Protein 8YL3 (pdb70)

Sequence (164 aa):
SEVAIKMVVVGNGAVGKSSMIQRYCKGIFTKDYKKTTIGVDFLERQIQVNDEDVRLMMLLWDTAGEFDAITKKAYYRGAQACVLLVFSTTDRESFEAVSSWREKVVAEVGDIPTVVLVQNKIDLLDDSCCIIKNEEEAEALAKRLKLRFYRTTSVKEDLNVNEVFKKYLAEKYLQ

Foldseek 3Di:
DAAEAEEEEDFAPQLQLLLLQCCQQPVDHDPDSDHDDPDQWGWDWDAAPNGTYIYTYGYDPHDDPVSLLVNLPRHAEYEQEAEQQDVVRVVCRVVVCVSSCVNHRDHHYAYEHEPCVVVVNGPDDPVNQVVVCVVVVHHYYYYYSPVGGCSNVRVNVSVNVSVD

Structure (mmCIF, N/CA/C/O backbone):
data_8YL3
#
_entry.id   8YL3
#
_cell.length_a   42.911
_cell.length_b   57.154
_cell.length_c   63.007
_cell.angle_alpha   90.00
_cell.angle_beta   90.00
_cell.angle_gamma   90.00
#
_symmetry.space_group_name_H-M   'P 21 21 21'
#
loop_
_entity.id
_entity.type
_entity.pdbx_description
1 polymer 'Ras-related protein Rab-23'
2 non-polymer "GUANOSINE-5'-DIPHOSPHATE"
3 non-polymer 'MAGNESIUM ION'
4 water water
#
loop_
_atom_site.group_PDB
_atom_site.id
_atom_site.type_symbol
_atom_site.label_atom_id
_atom_site.label_alt_id
_atom_site.label_comp_id
_atom_site.label_asym_id
_atom_site.label_entity_id
_atom_site.label_seq_id
_atom_site.pdbx_PDB_ins_code
_atom_site.Cartn_x
_atom_site.Cartn_y
_atom_site.Cartn_z
_atom_site.occupancy
_atom_site.B_iso_or_equiv
_atom_site.auth_seq_id
_atom_site.auth_comp_id
_atom_site.auth_asym_id
_atom_site.auth_atom_id
_atom_site.pdbx_PDB_model_num
ATOM 1 N N . SER A 1 1 ? 11.957 -9.742 -43.826 1.00 19.11 6 SER A N 1
ATOM 2 C CA . SER A 1 1 ? 12.164 -8.765 -42.762 1.00 15.34 6 SER A CA 1
ATOM 3 C C . SER A 1 1 ? 11.580 -9.295 -41.474 1.00 14.06 6 SER A C 1
ATOM 4 O O . SER A 1 1 ? 10.894 -10.321 -41.476 1.00 15.85 6 SER A O 1
ATOM 7 N N . GLU A 1 2 ? 11.832 -8.599 -40.371 1.00 12.28 7 GLU A N 1
ATOM 8 C CA . GLU A 1 2 ? 11.320 -9.038 -39.083 1.00 11.46 7 GLU A CA 1
ATOM 9 C C . GLU A 1 2 ? 10.737 -7.859 -38.320 1.00 12.12 7 GLU A C 1
ATOM 10 O O . GLU A 1 2 ? 11.064 -6.697 -38.581 1.00 15.15 7 GLU A O 1
ATOM 16 N N . VAL A 1 3 ? 9.851 -8.180 -37.387 1.00 10.22 8 VAL A N 1
ATOM 17 C CA . VAL A 1 3 ? 9.243 -7.206 -36.488 1.00 10.91 8 VAL A CA 1
ATOM 18 C C . VAL A 1 3 ? 9.927 -7.335 -35.139 1.00 11.34 8 VAL A C 1
ATOM 19 O O . VAL A 1 3 ? 9.912 -8.410 -34.533 1.00 12.39 8 VAL A O 1
ATOM 23 N N . ALA A 1 4 ? 10.501 -6.242 -34.648 1.00 11.39 9 ALA A N 1
ATOM 24 C CA . ALA A 1 4 ? 11.123 -6.235 -33.333 1.00 9.91 9 ALA A CA 1
ATOM 25 C C . ALA A 1 4 ? 10.122 -5.760 -32.289 1.00 12.01 9 ALA A C 1
ATOM 26 O O . ALA A 1 4 ? 9.388 -4.792 -32.509 1.00 13.87 9 ALA A O 1
ATOM 28 N N . ILE A 1 5 ? 10.083 -6.449 -31.156 1.00 8.82 10 ILE A N 1
ATOM 29 C CA . ILE A 1 5 ? 9.187 -6.075 -30.068 1.00 7.51 10 ILE A CA 1
ATOM 30 C C . ILE A 1 5 ? 10.000 -5.997 -28.785 1.00 7.90 10 ILE A C 1
ATOM 31 O O . ILE A 1 5 ? 10.574 -7.002 -28.350 1.00 8.25 10 ILE A O 1
ATOM 36 N N . LYS A 1 6 ? 10.020 -4.823 -28.163 1.00 7.63 11 LYS A N 1
ATOM 37 C CA . LYS A 1 6 ? 10.635 -4.641 -26.856 1.00 7.10 11 LYS A CA 1
ATOM 38 C C . LYS A 1 6 ? 9.616 -4.972 -25.777 1.00 6.79 11 LYS A C 1
ATOM 39 O O . LYS A 1 6 ? 8.524 -4.388 -25.739 1.00 8.24 11 LYS A O 1
ATOM 45 N N . MET A 1 7 ? 9.963 -5.902 -24.901 1.00 6.59 12 MET A N 1
ATOM 46 C CA . MET A 1 7 ? 9.103 -6.266 -23.785 1.00 6.60 12 MET A CA 1
ATOM 47 C C . MET A 1 7 ? 9.830 -6.038 -22.472 1.00 7.01 12 MET A C 1
ATOM 48 O O . MET A 1 7 ? 11.026 -6.332 -22.348 1.00 9.27 12 MET A O 1
ATOM 53 N N . VAL A 1 8 ? 9.110 -5.489 -21.507 1.00 6.60 13 VAL A N 1
ATOM 54 C CA . VAL A 1 8 ? 9.631 -5.315 -20.158 1.00 6.81 13 VAL A CA 1
ATOM 55 C C . VAL A 1 8 ? 9.007 -6.358 -19.249 1.00 7.56 13 VAL A C 1
ATOM 56 O O . VAL A 1 8 ? 7.869 -6.793 -19.443 1.00 8.90 13 VAL A O 1
ATOM 60 N N . VAL A 1 9 ? 9.778 -6.781 -18.256 1.00 7.97 14 VAL A N 1
ATOM 61 C CA . VAL A 1 9 ? 9.363 -7.791 -17.292 1.00 7.42 14 VAL A CA 1
ATOM 62 C C . VAL A 1 9 ? 9.583 -7.150 -15.929 1.00 7.62 14 VAL A C 1
ATOM 63 O O . VAL A 1 9 ? 10.722 -6.850 -15.563 1.00 8.96 14 VAL A O 1
ATOM 67 N N . VAL A 1 10 ? 8.500 -6.902 -15.197 1.00 7.89 15 VAL A N 1
ATOM 68 C CA . VAL A 1 10 ? 8.567 -6.067 -14.007 1.00 8.81 15 VAL A CA 1
ATOM 69 C C . VAL A 1 10 ? 7.915 -6.774 -12.829 1.00 9.95 15 VAL A C 1
ATOM 70 O O . VAL A 1 10 ? 7.100 -7.684 -12.994 1.00 10.61 15 VAL A O 1
ATOM 74 N N . GLY A 1 11 ? 8.277 -6.334 -11.636 1.00 9.11 16 GLY A N 1
ATOM 75 C CA . GLY A 1 11 ? 7.789 -6.929 -10.406 1.00 10.25 16 GLY A CA 1
ATOM 76 C C . GLY A 1 11 ? 8.839 -6.828 -9.322 1.00 9.99 16 GLY A C 1
ATOM 77 O O . GLY A 1 11 ? 9.981 -6.449 -9.558 1.00 10.45 16 GLY A O 1
ATOM 78 N N . ASN A 1 12 ? 8.434 -7.200 -8.109 1.00 10.75 17 ASN A N 1
ATOM 79 C CA . ASN A 1 12 ? 9.300 -7.074 -6.943 1.00 10.89 17 ASN A CA 1
ATOM 80 C C . ASN A 1 12 ? 10.546 -7.956 -7.071 1.00 10.26 17 ASN A C 1
ATOM 81 O O . ASN A 1 12 ? 10.630 -8.873 -7.890 1.00 10.73 17 ASN A O 1
ATOM 86 N N . GLY A 1 13 ? 11.517 -7.673 -6.207 1.00 12.75 18 GLY A N 1
ATOM 87 C CA . GLY A 1 13 ? 12.756 -8.429 -6.233 1.00 13.46 18 GLY A CA 1
ATOM 88 C C . GLY A 1 13 ? 12.517 -9.903 -5.958 1.00 11.41 18 GLY A C 1
ATOM 89 O O . GLY A 1 13 ? 11.667 -10.275 -5.144 1.00 11.71 18 GLY A O 1
ATOM 90 N N . ALA A 1 14 ? 13.280 -10.743 -6.652 1.00 11.15 19 ALA A N 1
ATOM 91 C CA . ALA A 1 14 ? 13.364 -12.184 -6.425 1.00 11.53 19 ALA A CA 1
ATOM 92 C C . ALA A 1 14 ? 12.130 -12.951 -6.874 1.00 10.71 19 ALA A C 1
ATOM 93 O O . ALA A 1 14 ? 12.019 -14.148 -6.573 1.00 10.98 19 ALA A O 1
ATOM 95 N N . VAL A 1 15 ? 11.207 -12.316 -7.601 1.00 9.97 20 VAL A N 1
ATOM 96 C CA . VAL A 1 15 ? 10.049 -13.054 -8.100 1.00 10.04 20 VAL A CA 1
ATOM 97 C C . VAL A 1 15 ? 10.408 -13.987 -9.248 1.00 10.99 20 VAL A C 1
ATOM 98 O O . VAL A 1 15 ? 9.616 -14.876 -9.581 1.00 10.43 20 VAL A O 1
ATOM 102 N N . GLY A 1 16 ? 11.568 -13.804 -9.865 1.00 9.33 21 GLY A N 1
ATOM 103 C CA . GLY A 1 16 ? 12.027 -14.643 -10.948 1.00 9.80 21 GLY A CA 1
ATOM 104 C C . GLY A 1 16 ? 12.114 -13.986 -12.320 1.00 8.88 21 GLY A C 1
ATOM 105 O O . GLY A 1 16 ? 12.098 -14.707 -13.325 1.00 8.56 21 GLY A O 1
ATOM 106 N N . LYS A 1 17 ? 12.225 -12.653 -12.387 1.00 8.65 22 LYS A N 1
ATOM 107 C CA . LYS A 1 17 ? 12.219 -11.946 -13.668 1.00 8.03 22 LYS A CA 1
ATOM 108 C C . LYS A 1 17 ? 13.433 -12.312 -14.513 1.00 8.55 22 LYS A C 1
ATOM 109 O O . LYS A 1 17 ? 13.299 -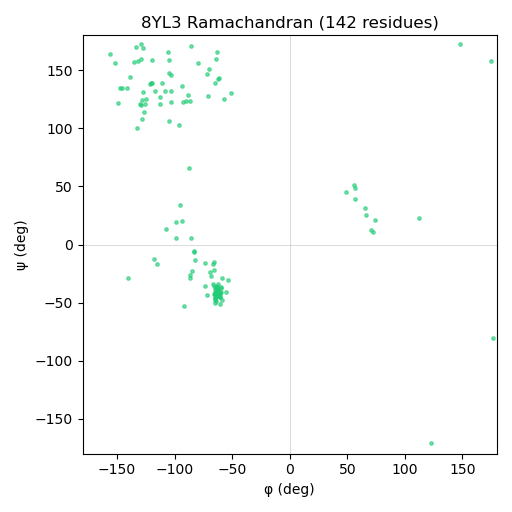12.675 -15.688 1.00 8.25 22 LYS A O 1
ATOM 115 N N . SER A 1 18 ? 14.631 -12.234 -13.926 1.00 8.32 23 SER A N 1
ATOM 116 C CA . SER A 1 18 ? 15.841 -12.567 -14.676 1.00 9.88 23 SER A CA 1
ATOM 117 C C . SER A 1 18 ? 15.819 -14.024 -15.106 1.00 8.85 23 SER A C 1
ATOM 118 O O . SER A 1 18 ? 16.150 -14.354 -16.254 1.00 9.29 23 SER A O 1
ATOM 121 N N . SER A 1 19 ? 15.389 -14.906 -14.201 1.00 9.22 24 SER A N 1
ATOM 122 C CA . SER A 1 19 ? 15.287 -16.322 -14.527 1.00 8.78 24 SER A CA 1
ATOM 123 C C . SER A 1 19 ? 14.314 -16.539 -15.672 1.00 7.87 24 SER A C 1
ATOM 124 O O . SER A 1 19 ? 14.572 -17.348 -16.570 1.00 8.51 24 SER A O 1
ATOM 127 N N . MET A 1 20 ? 13.182 -15.834 -15.647 1.00 7.60 25 MET A N 1
ATOM 128 C CA . MET A 1 20 ? 12.188 -16.011 -16.698 1.00 8.68 25 MET A CA 1
ATOM 129 C C . MET A 1 20 ? 12.759 -15.645 -18.061 1.00 8.09 25 MET A C 1
ATOM 130 O O . MET A 1 20 ? 12.534 -16.354 -19.051 1.00 8.11 25 MET A O 1
ATOM 135 N N . ILE A 1 21 ? 13.496 -14.536 -18.126 1.00 7.08 26 ILE A N 1
ATOM 136 C CA . ILE A 1 21 ? 14.104 -14.097 -19.380 1.00 8.02 26 ILE A CA 1
ATOM 137 C C . ILE A 1 21 ? 15.158 -15.097 -19.850 1.00 7.85 26 ILE A C 1
ATOM 138 O O . ILE A 1 21 ? 15.220 -15.440 -21.039 1.00 9.11 26 ILE A O 1
ATOM 143 N N . GLN A 1 22 ? 15.987 -15.597 -18.925 1.00 8.21 27 GLN A N 1
ATOM 144 C CA . GLN A 1 22 ? 16.993 -16.599 -19.281 1.00 8.63 27 GLN A CA 1
ATOM 145 C C . GLN A 1 22 ? 16.347 -17.888 -19.767 1.00 10.35 27 GLN A C 1
ATOM 146 O O . GLN A 1 22 ? 16.832 -18.521 -20.717 1.00 10.05 27 GLN A O 1
ATOM 152 N N . ARG A 1 23 ? 15.260 -18.304 -19.120 1.00 9.31 28 ARG A N 1
ATOM 153 C CA . ARG A 1 23 ? 14.581 -19.523 -19.538 1.00 8.74 28 ARG A CA 1
ATOM 154 C C . ARG A 1 23 ? 14.024 -19.368 -20.941 1.00 8.41 28 ARG A C 1
ATOM 155 O O . ARG A 1 23 ? 14.236 -20.222 -21.807 1.00 10.00 28 ARG A O 1
ATOM 163 N N . TYR A 1 24 ? 13.316 -18.270 -21.190 1.00 8.93 29 TYR A N 1
ATOM 164 C CA . TYR A 1 24 ? 12.679 -18.120 -22.492 1.00 8.83 29 TYR A CA 1
ATOM 165 C C . TYR A 1 24 ? 13.708 -18.006 -23.609 1.00 9.77 29 TYR A C 1
ATOM 166 O O . TYR A 1 24 ? 13.551 -18.618 -24.671 1.00 10.80 29 TYR A O 1
ATOM 175 N N . CYS A 1 25 ? 14.772 -17.237 -23.387 1.00 9.64 30 CYS A N 1
ATOM 176 C CA . CYS A 1 25 ? 15.713 -16.941 -24.458 1.00 10.92 30 CYS A CA 1
ATOM 177 C C . CYS A 1 25 ? 16.812 -17.984 -24.612 1.00 14.19 30 CYS A C 1
ATOM 178 O O . CYS A 1 25 ? 17.313 -18.175 -25.729 1.00 14.42 30 CYS A O 1
ATOM 181 N N . LYS A 1 26 ? 17.192 -18.678 -23.534 1.00 12.12 31 LYS A N 1
ATOM 182 C CA . LYS A 1 26 ? 18.269 -19.657 -23.590 1.00 13.94 31 LYS A CA 1
ATOM 183 C C . LYS A 1 26 ? 17.846 -21.073 -23.261 1.00 15.57 31 LYS A C 1
ATOM 184 O O . LYS A 1 26 ? 18.638 -21.999 -23.478 1.00 19.63 31 LYS A O 1
ATOM 190 N N . GLY A 1 27 ? 16.651 -21.271 -22.720 1.00 13.02 32 GLY A N 1
ATOM 191 C CA . GLY A 1 27 ? 16.229 -22.608 -22.367 1.00 14.71 32 GLY A CA 1
ATOM 192 C C . GLY A 1 27 ? 16.885 -23.172 -21.132 1.00 15.73 32 GLY A C 1
ATOM 193 O O . GLY A 1 27 ? 16.897 -24.391 -20.957 1.00 20.18 32 GLY A O 1
ATOM 194 N N . ILE A 1 28 ? 17.428 -22.326 -20.259 1.00 12.33 33 ILE A N 1
ATOM 195 C CA . ILE A 1 28 ? 18.160 -22.808 -19.096 1.00 15.66 33 ILE A CA 1
ATOM 196 C C . ILE A 1 28 ? 17.495 -22.321 -17.816 1.00 11.92 33 ILE A C 1
ATOM 197 O O . ILE A 1 28 ? 16.744 -21.341 -17.800 1.00 11.67 33 ILE A O 1
ATOM 202 N N . PHE A 1 29 ? 17.785 -23.037 -16.735 1.00 12.16 34 PHE A N 1
ATOM 203 C CA . PHE A 1 29 ? 17.454 -22.595 -15.386 1.00 12.56 34 PHE A CA 1
ATOM 204 C C . PHE A 1 29 ? 18.509 -23.154 -14.450 1.00 14.04 34 PHE A C 1
ATOM 205 O O . PHE A 1 29 ? 18.683 -24.374 -14.372 1.00 13.97 34 PHE A O 1
ATOM 213 N N . THR A 1 30 ? 19.200 -22.275 -13.738 1.00 12.99 35 THR A N 1
ATOM 214 C CA . THR A 1 30 ? 20.168 -22.691 -12.734 1.00 14.91 35 THR A CA 1
ATOM 215 C C . THR A 1 30 ? 19.603 -22.462 -11.336 1.00 16.30 35 THR A C 1
ATOM 216 O O . THR A 1 30 ? 18.613 -21.756 -11.150 1.00 16.18 35 THR A O 1
ATOM 220 N N . LYS A 1 31 ? 20.246 -23.070 -10.341 1.00 16.81 36 LYS A N 1
ATOM 221 C CA . LYS A 1 31 ? 19.753 -23.027 -8.968 1.00 17.28 36 LYS A CA 1
ATOM 222 C C . LYS A 1 31 ? 20.354 -21.892 -8.132 1.00 27.17 36 LYS A C 1
ATOM 223 O O . LYS A 1 31 ? 20.306 -21.955 -6.899 1.00 36.54 36 LYS A O 1
ATOM 229 N N . ASP A 1 32 ? 20.891 -20.855 -8.768 1.00 20.36 37 ASP A N 1
ATOM 230 C CA . ASP A 1 32 ? 21.485 -19.734 -8.046 1.00 18.56 37 ASP A CA 1
ATOM 231 C C . ASP A 1 32 ? 20.407 -18.907 -7.343 1.00 18.64 37 ASP A C 1
ATOM 232 O O . ASP A 1 32 ? 19.267 -18.826 -7.800 1.00 16.02 37 ASP A O 1
ATOM 237 N N . TYR A 1 33 ? 20.781 -18.272 -6.225 1.00 18.04 38 TYR A N 1
ATOM 238 C CA . TYR A 1 33 ? 19.813 -17.474 -5.469 1.00 19.93 38 TYR A CA 1
ATOM 239 C C . TYR A 1 33 ? 19.383 -16.213 -6.210 1.00 19.60 38 TYR A C 1
ATOM 240 O O . TYR A 1 33 ? 18.308 -15.674 -5.924 1.00 18.41 38 TYR A O 1
ATOM 249 N N . LYS A 1 34 ? 20.198 -15.723 -7.137 1.00 16.12 39 LYS A N 1
ATOM 250 C CA . LYS A 1 34 ? 19.879 -14.523 -7.892 1.00 16.75 39 LYS A CA 1
ATOM 251 C C . LYS A 1 34 ? 20.478 -14.678 -9.279 1.00 17.06 39 LYS A C 1
ATOM 252 O O . LYS A 1 34 ? 21.626 -15.105 -9.426 1.00 19.05 39 LYS A O 1
ATOM 258 N N . LYS A 1 35 ? 19.696 -14.344 -10.290 1.00 15.19 40 LYS A N 1
ATOM 259 C CA . LYS A 1 35 ? 20.152 -14.432 -11.666 1.00 12.53 40 LYS A CA 1
ATOM 260 C C . LYS A 1 35 ? 20.487 -13.035 -12.168 1.00 16.26 40 LYS A C 1
ATOM 261 O O . LYS A 1 35 ? 19.854 -12.050 -11.782 1.00 21.72 40 LYS A O 1
ATOM 267 N N . THR A 1 36 ? 21.503 -12.947 -13.020 1.00 16.61 41 THR A N 1
ATOM 268 C CA A THR A 1 36 ? 21.929 -11.666 -13.560 0.70 19.07 41 THR A CA 1
ATOM 269 C CA B THR A 1 36 ? 21.953 -11.672 -13.555 0.30 15.86 41 THR A CA 1
ATOM 270 C C . THR A 1 36 ? 22.060 -11.754 -15.070 1.00 16.53 41 THR A C 1
ATOM 271 O O . THR A 1 36 ? 22.413 -12.797 -15.629 1.00 18.50 41 THR A O 1
ATOM 278 N N . ILE A 1 37 ? 21.751 -10.639 -15.721 1.00 14.32 42 ILE A N 1
ATOM 279 C CA . ILE A 1 37 ? 21.936 -10.459 -17.150 1.00 14.14 42 ILE A CA 1
ATOM 280 C C . ILE A 1 37 ? 22.769 -9.193 -17.312 1.00 15.68 42 ILE A C 1
ATOM 281 O O . ILE A 1 37 ? 22.377 -8.123 -16.829 1.00 18.61 42 ILE A O 1
ATOM 286 N N . GLY A 1 38 ? 23.933 -9.320 -17.944 1.00 14.95 43 GLY A N 1
ATOM 287 C CA . GLY A 1 38 ? 24.911 -8.255 -18.030 1.00 16.68 43 GLY A CA 1
ATOM 288 C C . GLY A 1 38 ? 24.715 -7.285 -19.172 1.00 15.47 43 GLY A C 1
ATOM 289 O O . GLY A 1 38 ? 25.562 -6.412 -19.394 1.00 17.44 43 GLY A O 1
ATOM 290 N N . VAL A 1 39 ? 23.625 -7.421 -19.913 1.00 12.82 44 VAL A N 1
ATOM 291 C CA . VAL A 1 39 ? 23.266 -6.533 -21.008 1.00 12.04 44 VAL A CA 1
ATOM 292 C C . VAL A 1 39 ? 21.823 -6.098 -20.774 1.00 13.44 44 VAL A C 1
ATOM 293 O O . VAL A 1 39 ? 21.139 -6.610 -19.890 1.00 14.01 44 VAL A O 1
ATOM 297 N N . ASP A 1 40 ? 21.354 -5.149 -21.588 1.00 11.76 45 ASP A N 1
ATOM 298 C CA . ASP A 1 40 ? 20.022 -4.584 -21.371 1.00 11.12 45 ASP A CA 1
ATOM 299 C C . ASP A 1 40 ? 18.916 -5.608 -21.599 1.00 11.41 45 ASP A C 1
ATOM 300 O O . ASP A 1 40 ? 17.881 -5.558 -20.929 1.00 11.52 45 ASP A O 1
ATOM 305 N N . PHE A 1 41 ? 19.093 -6.513 -22.560 1.00 9.26 46 PHE A N 1
ATOM 306 C CA . PHE A 1 41 ? 18.039 -7.458 -22.893 1.00 8.02 46 PHE A CA 1
ATOM 307 C C . PHE A 1 41 ? 18.652 -8.737 -23.443 1.00 9.41 46 PHE A C 1
ATOM 308 O O . PHE A 1 41 ? 19.770 -8.739 -23.964 1.00 10.54 46 PHE A O 1
ATOM 316 N N . LEU A 1 42 ? 17.902 -9.828 -23.329 1.00 7.99 47 LEU A N 1
ATOM 317 C CA . LEU A 1 42 ? 18.139 -11.022 -24.127 1.00 7.37 47 LEU A CA 1
ATOM 318 C C . LEU A 1 42 ? 17.078 -11.092 -25.210 1.00 7.33 47 LEU A C 1
ATOM 319 O O . LEU A 1 42 ? 16.009 -10.485 -25.095 1.00 8.42 47 LEU A O 1
ATOM 324 N N . GLU A 1 43 ? 17.369 -11.836 -26.270 1.00 7.74 48 GLU A N 1
ATOM 325 C CA . GLU A 1 43 ? 16.454 -11.865 -27.395 1.00 7.69 48 GLU A CA 1
ATOM 326 C C . GLU A 1 43 ? 16.168 -13.290 -27.841 1.00 8.38 48 GLU A C 1
ATOM 327 O O . GLU A 1 43 ? 16.919 -14.228 -27.563 1.00 9.45 48 GLU A O 1
ATOM 333 N N . ARG A 1 44 ? 15.034 -13.433 -28.521 1.00 8.09 49 ARG A N 1
ATOM 334 C CA . ARG A 1 44 ? 14.676 -14.697 -29.144 1.00 9.60 49 ARG A CA 1
ATOM 335 C C . ARG A 1 44 ? 13.931 -14.417 -30.439 1.00 9.65 49 ARG A C 1
ATOM 336 O O . ARG A 1 44 ? 13.051 -13.554 -30.475 1.00 10.74 49 ARG A O 1
ATOM 344 N N . GLN A 1 45 ? 14.303 -15.135 -31.497 1.00 10.91 50 GLN A N 1
ATOM 345 C CA . GLN A 1 45 ? 13.618 -15.064 -32.781 1.00 13.46 50 GLN A CA 1
ATOM 346 C C . GLN A 1 45 ? 12.506 -16.102 -32.784 1.00 12.81 50 GLN A C 1
ATOM 347 O O . GLN A 1 45 ? 12.766 -17.293 -32.578 1.00 15.77 50 GLN A O 1
ATOM 353 N N . ILE A 1 46 ? 11.273 -15.662 -33.023 1.00 13.16 51 ILE A N 1
ATOM 354 C CA . ILE A 1 46 ? 10.126 -16.554 -33.075 1.00 12.54 51 ILE A CA 1
ATOM 355 C C . ILE A 1 46 ? 9.298 -16.225 -34.309 1.00 12.19 51 ILE A C 1
ATOM 356 O O . ILE A 1 46 ? 9.507 -15.217 -34.984 1.00 13.74 51 ILE A O 1
ATOM 361 N N . GLN A 1 47 ? 8.338 -17.091 -34.590 1.00 13.00 52 GLN A N 1
ATOM 362 C CA . GLN A 1 47 ? 7.387 -16.888 -35.670 1.00 12.61 52 GLN A CA 1
ATOM 363 C C . GLN A 1 47 ? 6.011 -16.680 -35.065 1.00 13.46 52 GLN A C 1
ATOM 364 O O . GLN A 1 47 ? 5.546 -17.509 -34.276 1.00 15.53 52 GLN A O 1
ATOM 370 N N . VAL A 1 48 ? 5.357 -15.589 -35.443 1.00 11.55 53 VAL A N 1
ATOM 371 C CA . VAL A 1 48 ? 4.005 -15.281 -34.995 1.00 11.20 53 VAL A CA 1
ATOM 372 C C . VAL A 1 48 ? 3.175 -14.938 -36.219 1.00 12.18 53 VAL A C 1
ATOM 373 O O . VAL A 1 48 ? 3.496 -13.986 -36.939 1.00 11.80 53 VAL A O 1
ATOM 377 N N . ASN A 1 49 ? 2.101 -15.688 -36.443 1.00 12.72 54 ASN A N 1
ATOM 378 C CA . ASN A 1 49 ? 1.217 -15.438 -37.577 1.00 13.10 54 ASN A CA 1
ATOM 379 C C . ASN A 1 49 ? 2.003 -15.278 -38.875 1.00 11.50 54 ASN A C 1
ATOM 380 O O . ASN A 1 49 ? 1.768 -14.362 -39.663 1.00 12.00 54 ASN A O 1
ATOM 385 N N . ASP A 1 50 ? 2.959 -16.180 -39.086 1.00 11.23 55 ASP A N 1
ATOM 386 C CA . ASP A 1 50 ? 3.740 -16.225 -40.323 1.00 11.73 55 ASP A CA 1
ATOM 387 C C . ASP A 1 50 ? 4.630 -14.993 -40.494 1.00 12.08 55 ASP A C 1
ATOM 388 O O . ASP A 1 50 ? 4.968 -14.623 -41.623 1.00 18.44 55 ASP A O 1
ATOM 393 N N . GLU A 1 51 ? 5.006 -14.344 -39.396 1.00 9.43 56 GLU A N 1
ATOM 394 C CA . GLU A 1 51 ? 5.955 -13.239 -39.403 1.00 8.65 56 GLU A CA 1
ATOM 395 C C . GLU A 1 51 ? 7.155 -13.609 -38.547 1.00 8.16 56 GLU A C 1
ATOM 396 O O . GLU A 1 51 ? 6.999 -14.194 -37.471 1.00 9.32 56 GLU A O 1
ATOM 402 N N . ASP A 1 52 ? 8.353 -13.256 -39.014 1.00 9.05 57 ASP A N 1
ATOM 403 C CA . ASP A 1 52 ? 9.541 -13.322 -38.174 1.00 8.92 57 ASP A CA 1
ATOM 404 C C . ASP A 1 52 ? 9.448 -12.217 -37.138 1.00 8.92 57 ASP A C 1
ATOM 405 O O . ASP A 1 52 ? 9.236 -11.049 -37.486 1.00 10.22 57 ASP A O 1
ATOM 410 N N . VAL A 1 53 ? 9.609 -12.575 -35.868 1.00 8.05 58 VAL A N 1
ATOM 411 C CA . VAL A 1 53 ? 9.526 -11.623 -34.766 1.00 9.01 58 VAL A CA 1
ATOM 412 C C . VAL A 1 53 ? 10.784 -11.756 -33.921 1.00 9.84 58 VAL A C 1
ATOM 413 O O . VAL A 1 53 ? 11.195 -12.872 -33.583 1.00 13.13 58 VAL A O 1
ATOM 417 N N . ARG A 1 54 ? 11.412 -10.627 -33.612 1.00 10.52 59 ARG A N 1
ATOM 418 C CA . ARG A 1 54 ? 12.567 -10.582 -32.719 1.00 11.20 59 ARG A CA 1
ATOM 419 C C . ARG A 1 54 ? 12.071 -10.012 -31.397 1.00 8.68 59 ARG A C 1
ATOM 420 O O . ARG A 1 54 ? 11.791 -8.810 -31.309 1.00 10.40 59 ARG A O 1
ATOM 428 N N . LEU A 1 55 ? 11.941 -10.863 -30.382 1.00 8.98 60 LEU A N 1
ATOM 429 C CA . LEU A 1 55 ? 11.541 -10.414 -29.057 1.00 8.63 60 LEU A CA 1
ATOM 430 C C . LEU A 1 55 ? 12.778 -10.015 -28.274 1.00 6.82 60 LEU A C 1
ATOM 431 O O . LEU A 1 55 ? 13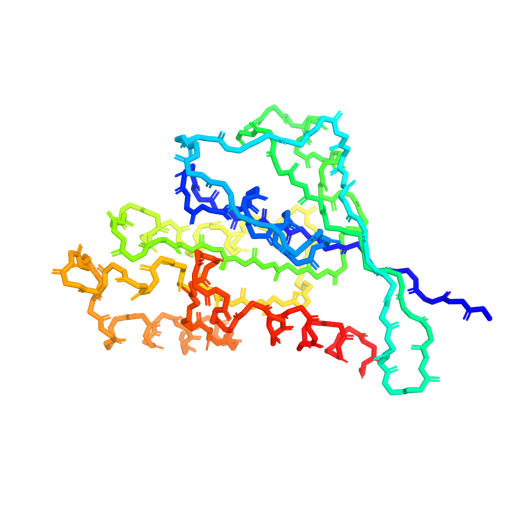.732 -10.789 -28.166 1.00 8.64 60 LEU A O 1
ATOM 436 N N . MET A 1 56 ? 12.756 -8.819 -27.716 1.00 7.53 61 MET A N 1
ATOM 437 C CA A MET A 1 56 ? 13.850 -8.298 -26.906 0.80 6.04 61 MET A CA 1
ATOM 438 C CA B MET A 1 56 ? 13.852 -8.306 -26.897 0.20 8.23 61 MET A CA 1
ATOM 439 C C . MET A 1 56 ? 13.310 -8.103 -25.493 1.00 6.77 61 MET A C 1
ATOM 440 O O . MET A 1 56 ? 12.508 -7.193 -25.256 1.00 6.70 61 MET A O 1
ATOM 449 N N A LEU A 1 57 ? 13.731 -8.962 -24.568 0.50 6.83 62 LEU A N 1
ATOM 450 N N B LEU A 1 57 ? 13.746 -8.953 -24.564 0.50 6.23 62 LEU A N 1
ATOM 451 C CA A LEU A 1 57 ? 13.204 -8.979 -23.207 0.50 6.25 62 LEU A CA 1
ATOM 452 C CA B LEU A 1 57 ? 13.222 -8.988 -23.202 0.50 6.76 62 LEU A CA 1
ATOM 453 C C A LEU A 1 57 ? 14.176 -8.228 -22.303 0.50 5.99 62 LEU A C 1
ATOM 454 C C B LEU A 1 57 ? 14.185 -8.225 -22.301 0.50 6.36 62 LEU A C 1
ATOM 455 O O A LEU A 1 57 ? 15.281 -8.709 -22.031 0.50 7.21 62 LEU A O 1
ATOM 456 O O B LEU A 1 57 ? 15.295 -8.694 -22.028 0.50 6.58 62 LEU A O 1
ATOM 465 N N . TRP A 1 58 ? 13.752 -7.059 -21.831 1.00 7.26 63 TRP A N 1
ATOM 466 C CA . TRP A 1 58 ? 14.585 -6.183 -21.019 1.00 6.66 63 TRP A CA 1
ATOM 467 C C . TRP A 1 58 ? 14.441 -6.528 -19.545 1.00 8.05 63 TRP A C 1
ATOM 468 O O . TRP A 1 58 ? 13.328 -6.634 -19.027 1.00 8.68 63 TRP A O 1
ATOM 479 N N . ASP A 1 59 ? 15.572 -6.672 -18.870 1.00 8.72 64 ASP A N 1
ATOM 480 C CA . ASP A 1 59 ? 15.605 -7.094 -17.479 1.00 10.13 64 ASP A CA 1
ATOM 481 C C . ASP A 1 59 ? 15.991 -5.918 -16.600 1.00 16.99 64 ASP A C 1
ATOM 482 O O . ASP A 1 59 ? 16.972 -5.223 -16.888 1.00 15.19 64 ASP A O 1
ATOM 487 N N . THR A 1 60 ? 15.230 -5.714 -15.526 1.00 18.23 65 THR A N 1
ATOM 488 C CA . THR A 1 60 ? 15.543 -4.665 -14.564 1.00 24.71 65 THR A CA 1
ATOM 489 C C . THR A 1 60 ? 16.773 -5.040 -13.748 1.00 22.76 65 THR A C 1
ATOM 490 O O . THR A 1 60 ? 17.019 -6.210 -13.446 1.00 25.39 65 THR A O 1
ATOM 494 N N . ALA A 1 61 ? 17.547 -4.022 -13.378 1.00 30.04 66 ALA A N 1
ATOM 495 C CA . ALA A 1 61 ? 18.686 -4.223 -12.496 1.00 32.75 66 ALA A CA 1
ATOM 496 C C . ALA A 1 61 ? 18.304 -4.202 -11.023 1.00 36.15 66 ALA A C 1
ATOM 497 O O . ALA A 1 61 ? 19.033 -4.768 -10.202 1.00 41.64 66 ALA A O 1
ATOM 499 N N . GLY A 1 62 ? 17.185 -3.574 -10.671 1.00 30.07 67 GLY A N 1
ATOM 500 C CA . GLY A 1 62 ? 16.766 -3.505 -9.281 1.00 39.90 67 GLY A CA 1
ATOM 501 C C . GLY A 1 62 ? 15.517 -2.678 -9.046 1.00 31.52 67 GLY A C 1
ATOM 502 O O . GLY A 1 62 ? 14.820 -2.302 -9.990 1.00 33.20 67 GLY A O 1
ATOM 503 N N . GLU A 1 65 ? 14.338 2.902 -8.577 1.00 31.18 70 GLU A N 1
ATOM 504 C CA . GLU A 1 65 ? 15.453 3.385 -9.381 1.00 27.62 70 GLU A CA 1
ATOM 505 C C . GLU A 1 65 ? 15.374 4.897 -9.588 1.00 31.96 70 GLU A C 1
ATOM 506 O O . GLU A 1 65 ? 14.302 5.497 -9.481 1.00 22.53 70 GLU A O 1
ATOM 509 N N . PHE A 1 66 ? 16.520 5.503 -9.885 1.00 16.73 71 PHE A N 1
ATOM 510 C CA . PHE A 1 66 ? 16.564 6.914 -10.239 1.00 14.82 71 PHE A CA 1
ATOM 511 C C . PHE A 1 66 ? 15.803 7.156 -11.540 1.00 12.57 71 PHE A C 1
ATOM 512 O O . PHE A 1 66 ? 15.585 6.244 -12.344 1.00 12.77 71 PHE A O 1
ATOM 520 N N . ASP A 1 67 ? 15.415 8.413 -11.756 1.00 12.49 72 ASP A N 1
ATOM 521 C CA . ASP A 1 67 ? 14.497 8.712 -12.853 1.00 14.19 72 ASP A CA 1
ATOM 522 C C . ASP A 1 67 ? 15.090 8.361 -14.216 1.00 11.98 72 ASP A C 1
ATOM 523 O O . ASP A 1 67 ? 14.401 7.790 -15.068 1.00 11.27 72 ASP A O 1
ATOM 528 N N . ALA A 1 68 ? 16.362 8.693 -14.449 1.00 12.10 73 ALA A N 1
ATOM 529 C CA . ALA A 1 68 ? 16.955 8.418 -15.754 1.00 11.90 73 ALA A CA 1
ATOM 530 C C . ALA A 1 68 ? 17.084 6.924 -16.012 1.00 10.34 73 ALA A C 1
ATOM 531 O O . ALA A 1 68 ? 16.982 6.481 -17.162 1.00 11.00 73 ALA A O 1
ATOM 533 N N . ILE A 1 69 ? 17.342 6.145 -14.960 1.00 10.67 74 ILE A N 1
ATOM 534 C CA . ILE A 1 69 ? 17.407 4.694 -15.091 1.00 11.88 74 ILE A CA 1
ATOM 535 C C . ILE A 1 69 ? 16.041 4.149 -15.474 1.00 9.52 74 ILE A C 1
ATOM 536 O O . ILE A 1 69 ? 15.906 3.319 -16.383 1.00 10.07 74 ILE A O 1
ATOM 541 N N . THR A 1 70 ? 15.005 4.617 -14.785 1.00 9.87 75 THR A N 1
ATOM 542 C CA . THR A 1 70 ? 13.641 4.196 -15.080 1.00 9.63 75 THR A CA 1
ATOM 543 C C . THR A 1 70 ? 13.255 4.557 -16.505 1.00 10.63 75 THR A C 1
ATOM 544 O O . THR A 1 70 ? 12.690 3.732 -17.235 1.00 10.50 75 THR A O 1
ATOM 548 N N . LYS A 1 71 ? 13.562 5.781 -16.932 1.00 10.02 76 LYS A N 1
ATOM 549 C CA A LYS A 1 71 ? 13.205 6.209 -18.282 0.50 11.23 76 LYS A CA 1
ATOM 550 C CA B LYS A 1 71 ? 13.182 6.185 -18.278 0.50 11.16 76 LYS A CA 1
ATOM 551 C C . LYS A 1 71 ? 13.897 5.354 -19.336 1.00 10.74 76 LYS A C 1
ATOM 552 O O . LYS A 1 71 ? 13.278 4.941 -20.324 1.00 11.25 76 LYS A O 1
ATOM 563 N N . ALA A 1 72 ? 15.191 5.086 -19.148 1.00 10.13 77 ALA A N 1
ATOM 564 C CA . ALA A 1 72 ? 15.910 4.286 -20.135 1.00 9.73 77 ALA A CA 1
ATOM 565 C C . ALA A 1 72 ? 15.341 2.874 -20.217 1.00 10.80 77 ALA A C 1
ATOM 566 O O . ALA A 1 72 ? 15.249 2.293 -21.307 1.00 11.68 77 ALA A O 1
ATOM 568 N N . TYR A 1 73 ? 14.944 2.310 -19.076 1.00 9.70 78 TYR A N 1
ATOM 569 C CA . TYR A 1 73 ? 14.422 0.949 -19.071 1.00 9.54 78 TYR A CA 1
ATOM 570 C C . TYR A 1 73 ? 13.114 0.849 -19.851 1.00 8.78 78 TYR A C 1
ATOM 571 O O . TYR A 1 73 ? 12.941 -0.055 -20.683 1.00 9.41 78 TYR A O 1
ATOM 580 N N . TYR A 1 74 ? 12.179 1.765 -19.592 1.00 8.44 79 TYR A N 1
ATOM 581 C CA . TYR A 1 74 ? 10.857 1.703 -20.198 1.00 8.61 79 TYR A CA 1
ATOM 582 C C . TYR A 1 74 ? 10.799 2.283 -21.602 1.00 8.80 79 TYR A C 1
ATOM 583 O O . TYR A 1 74 ? 9.797 2.048 -22.290 1.00 10.46 79 TYR A O 1
ATOM 592 N N . ARG A 1 75 ? 11.824 3.017 -22.041 1.00 10.41 80 ARG A N 1
ATOM 593 C CA . ARG A 1 75 ? 11.749 3.730 -23.311 1.00 10.66 80 ARG A CA 1
ATOM 594 C C . ARG A 1 75 ? 11.447 2.769 -24.455 1.00 10.30 80 ARG A C 1
ATOM 595 O O . ARG A 1 75 ? 12.134 1.759 -24.631 1.00 10.05 80 ARG A O 1
ATOM 603 N N . GLY A 1 76 ? 10.392 3.070 -25.210 1.00 10.04 81 GLY A N 1
ATOM 604 C CA . GLY A 1 76 ? 10.028 2.246 -26.346 1.00 10.13 81 GLY A CA 1
ATOM 605 C C . GLY A 1 76 ? 9.458 0.890 -26.010 1.00 9.06 81 GLY A C 1
ATOM 606 O O . GLY A 1 76 ? 9.331 0.052 -26.908 1.00 9.14 81 GLY A O 1
ATOM 607 N N . ALA A 1 77 ? 9.098 0.633 -24.758 1.00 8.99 82 ALA A N 1
ATOM 608 C CA . ALA A 1 77 ? 8.530 -0.664 -24.429 1.00 7.68 82 ALA A CA 1
ATOM 609 C C . ALA A 1 77 ? 7.197 -0.845 -25.141 1.00 8.05 82 ALA A C 1
ATOM 610 O O . ALA A 1 77 ? 6.381 0.075 -25.210 1.00 9.16 82 ALA A O 1
ATOM 612 N N . GLN A 1 78 ? 6.973 -2.053 -25.660 1.00 7.69 83 GLN A N 1
ATOM 613 C CA . GLN A 1 78 ? 5.792 -2.361 -26.446 1.00 7.64 83 GLN A CA 1
ATOM 614 C C . GLN A 1 78 ? 4.874 -3.390 -25.814 1.00 7.87 83 GLN A C 1
ATOM 615 O O . GLN A 1 78 ? 3.717 -3.493 -26.234 1.00 9.03 83 GLN A O 1
ATOM 621 N N . ALA A 1 79 ? 5.346 -4.152 -24.836 1.00 7.06 84 ALA A N 1
ATOM 622 C CA . ALA A 1 79 ? 4.487 -5.040 -24.075 1.00 6.80 84 ALA A CA 1
ATOM 623 C C . ALA A 1 79 ? 5.146 -5.288 -22.732 1.00 7.09 84 ALA A C 1
ATOM 624 O O . ALA A 1 79 ? 6.343 -5.040 -22.554 1.00 7.05 84 ALA A O 1
ATOM 626 N N . CYS A 1 80 ? 4.359 -5.809 -21.788 1.00 6.96 85 CYS A N 1
ATOM 627 C CA . CYS A 1 80 ? 4.800 -5.917 -20.405 1.00 6.66 85 CYS A CA 1
ATOM 628 C C . CYS A 1 80 ? 4.336 -7.218 -19.766 1.00 6.62 85 CYS A C 1
ATOM 629 O O . CYS A 1 80 ? 3.169 -7.602 -19.887 1.00 7.14 85 CYS A O 1
ATOM 632 N N . VAL A 1 81 ? 5.256 -7.867 -19.060 1.00 6.94 86 VAL A N 1
ATOM 633 C CA . VAL A 1 81 ? 4.943 -8.982 -18.172 1.00 6.84 86 VAL A CA 1
ATOM 634 C C . VAL A 1 81 ? 5.043 -8.460 -16.749 1.00 8.49 86 VAL A C 1
ATOM 635 O O . VAL A 1 81 ? 6.108 -7.986 -16.333 1.00 8.78 86 VAL A O 1
ATOM 639 N N A LEU A 1 82 ? 3.962 -8.593 -15.994 0.50 7.67 87 LEU A N 1
ATOM 640 N N B LEU A 1 82 ? 3.926 -8.498 -16.019 0.50 7.19 87 LEU A N 1
ATOM 641 C CA A LEU A 1 82 ? 3.918 -8.182 -14.598 0.50 8.08 87 LEU A CA 1
ATOM 642 C CA B LEU A 1 82 ? 3.907 -8.182 -14.593 0.50 8.26 87 LEU A CA 1
ATOM 643 C C A LEU A 1 82 ? 3.964 -9.444 -13.743 0.50 5.82 87 LEU A C 1
ATOM 644 C C B LEU A 1 82 ? 4.033 -9.499 -13.836 0.50 9.33 87 LEU A C 1
ATOM 645 O O A LEU A 1 82 ? 3.027 -10.245 -13.772 0.50 7.19 87 LEU A O 1
ATOM 646 O O B LEU A 1 82 ? 3.227 -10.409 -14.040 0.50 8.12 87 LEU A O 1
ATOM 655 N N . VAL A 1 83 ? 5.038 -9.611 -12.970 1.00 7.40 88 VAL A N 1
ATOM 656 C CA . VAL A 1 83 ? 5.320 -10.862 -12.262 1.00 7.80 88 VAL A CA 1
ATOM 657 C C . VAL A 1 83 ? 5.180 -10.676 -10.761 1.00 7.77 88 VAL A C 1
ATOM 658 O O . VAL A 1 83 ? 5.693 -9.703 -10.199 1.00 8.37 88 VAL A O 1
ATOM 662 N N . PHE A 1 84 ? 4.518 -11.627 -10.109 1.00 8.67 89 PHE A N 1
ATOM 663 C CA . PHE A 1 84 ? 4.631 -11.792 -8.666 1.00 8.38 89 PHE A CA 1
ATOM 664 C C . PHE A 1 84 ? 4.985 -13.243 -8.370 1.00 8.38 89 PHE A C 1
ATOM 665 O O . PHE A 1 84 ? 4.950 -14.101 -9.255 1.00 8.94 89 PHE A O 1
ATOM 673 N N . SER A 1 85 ? 5.348 -13.514 -7.122 1.00 8.57 90 SER A N 1
ATOM 674 C CA . SER A 1 85 ? 5.786 -14.838 -6.711 1.00 10.57 90 SER A CA 1
ATOM 675 C C . SER A 1 85 ? 4.778 -15.503 -5.785 1.00 9.64 90 SER A C 1
ATOM 676 O O . SER A 1 85 ? 4.254 -14.877 -4.855 1.00 11.58 90 SER A O 1
ATOM 679 N N . THR A 1 86 ? 4.578 -16.806 -6.022 1.00 9.93 91 THR A N 1
ATOM 680 C CA . THR A 1 86 ? 3.742 -17.660 -5.182 1.00 10.52 91 THR A CA 1
ATOM 681 C C . THR A 1 86 ? 4.142 -17.592 -3.713 1.00 12.39 91 THR A C 1
ATOM 682 O O . THR A 1 86 ? 3.291 -17.757 -2.829 1.00 13.04 91 THR A O 1
ATOM 686 N N . THR A 1 87 ? 5.423 -17.354 -3.427 1.00 12.05 92 THR A N 1
ATOM 687 C CA . THR A 1 87 ? 5.937 -17.408 -2.063 1.00 13.69 92 THR A CA 1
ATOM 688 C C . THR A 1 87 ? 6.267 -16.040 -1.479 1.00 14.70 92 THR A C 1
ATOM 689 O O . THR A 1 87 ? 6.915 -15.974 -0.428 1.00 17.16 92 THR A O 1
ATOM 693 N N . ASP A 1 88 ? 5.832 -14.951 -2.105 1.00 13.56 93 ASP A N 1
ATOM 694 C CA . ASP A 1 88 ? 6.157 -13.605 -1.630 1.00 13.54 93 ASP A CA 1
ATOM 695 C C . ASP A 1 88 ? 4.877 -12.772 -1.609 1.00 14.92 93 ASP A C 1
ATOM 696 O O . ASP A 1 88 ? 4.453 -12.244 -2.642 1.00 12.80 93 ASP A O 1
ATOM 701 N N . ARG A 1 89 ? 4.288 -12.617 -0.421 1.00 13.99 94 ARG A N 1
ATOM 702 C CA . ARG A 1 89 ? 3.017 -11.909 -0.323 1.00 14.81 94 ARG A CA 1
ATOM 703 C C . ARG A 1 89 ? 3.152 -10.455 -0.760 1.00 15.67 94 ARG A C 1
ATOM 704 O O . ARG A 1 89 ? 2.272 -9.924 -1.449 1.00 14.76 94 ARG A O 1
ATOM 712 N N . GLU A 1 90 ? 4.245 -9.794 -0.366 1.00 14.90 95 GLU A N 1
ATOM 713 C CA . GLU A 1 90 ? 4.434 -8.396 -0.742 1.00 15.83 95 GLU A CA 1
ATOM 714 C C . GLU A 1 90 ? 4.471 -8.232 -2.253 1.00 12.67 95 GLU A C 1
ATOM 715 O O . GLU A 1 90 ? 3.973 -7.234 -2.788 1.00 13.34 95 GLU A O 1
ATOM 717 N N . SER A 1 91 ? 5.056 -9.203 -2.957 1.00 11.91 96 SER A N 1
ATOM 718 C CA . SER A 1 91 ? 5.119 -9.116 -4.412 1.00 11.18 96 SER A CA 1
ATOM 719 C C . SER A 1 91 ? 3.725 -9.126 -5.026 1.00 10.35 96 SER A C 1
ATOM 720 O O . SER A 1 91 ? 3.482 -8.463 -6.041 1.00 10.32 96 SER A O 1
ATOM 723 N N . PHE A 1 92 ? 2.799 -9.880 -4.427 1.00 11.48 97 PHE A N 1
ATOM 724 C CA . PHE A 1 92 ? 1.422 -9.900 -4.907 1.00 10.79 97 PHE A CA 1
ATOM 725 C C . PHE A 1 92 ? 0.700 -8.599 -4.587 1.00 12.75 97 PHE A C 1
ATOM 726 O O . PHE A 1 92 ? -0.009 -8.046 -5.439 1.00 12.48 97 PHE A O 1
ATOM 734 N N . GLU A 1 93 ? 0.871 -8.089 -3.370 1.00 12.45 98 GLU A N 1
ATOM 735 C CA . GLU A 1 93 ? 0.191 -6.856 -2.994 1.00 13.78 98 GLU A CA 1
ATOM 736 C C . GLU A 1 93 ? 0.678 -5.662 -3.802 1.00 16.05 98 GLU A C 1
ATOM 737 O O . GLU A 1 93 ? -0.057 -4.679 -3.934 1.00 16.02 98 GLU A O 1
ATOM 743 N N . ALA A 1 94 ? 1.881 -5.739 -4.366 1.00 12.92 99 ALA A N 1
ATOM 744 C CA . ALA A 1 94 ? 2.451 -4.657 -5.155 1.00 12.72 99 ALA A CA 1
ATOM 745 C C . ALA A 1 94 ? 1.978 -4.644 -6.602 1.00 12.80 99 ALA A C 1
ATOM 746 O O . ALA A 1 94 ? 2.325 -3.710 -7.332 1.00 12.03 99 ALA A O 1
ATOM 748 N N . VAL A 1 95 ? 1.206 -5.641 -7.042 1.00 11.17 100 VAL A N 1
ATOM 749 C CA . VAL A 1 95 ? 0.886 -5.773 -8.466 1.00 10.71 100 VAL A CA 1
ATOM 750 C C . VAL A 1 95 ? 0.177 -4.532 -9.003 1.00 12.19 100 VAL A C 1
ATOM 751 O O . VAL A 1 95 ? 0.528 -4.019 -10.071 1.00 11.13 100 VAL A O 1
ATOM 755 N N . SER A 1 96 ? -0.847 -4.042 -8.297 1.00 12.24 101 SER A N 1
ATOM 756 C CA . SER A 1 96 ? -1.572 -2.878 -8.805 1.00 13.61 101 SER A CA 1
ATOM 757 C C . SER A 1 96 ? -0.643 -1.684 -8.975 1.00 11.78 101 SER A C 1
ATOM 758 O O . SER A 1 96 ? -0.729 -0.955 -9.971 1.00 13.38 101 SER A O 1
ATOM 761 N N . SER A 1 97 ? 0.267 -1.477 -8.020 1.00 12.84 102 SER A N 1
ATOM 762 C CA . SER A 1 97 ? 1.215 -0.374 -8.142 1.00 11.67 102 SER A CA 1
ATOM 763 C C . SER A 1 97 ? 2.140 -0.561 -9.343 1.00 11.56 102 SER A C 1
ATOM 764 O O . SER A 1 97 ? 2.499 0.417 -10.013 1.00 11.58 102 SER A O 1
ATOM 767 N N . TRP A 1 98 ? 2.538 -1.807 -9.634 1.00 11.89 103 TRP A N 1
ATOM 768 C CA . TRP A 1 98 ? 3.336 -2.064 -10.832 1.00 10.88 103 TRP A CA 1
ATOM 769 C C . TRP A 1 98 ? 2.562 -1.725 -12.098 1.00 10.14 103 TRP A C 1
ATOM 770 O O . TRP A 1 98 ? 3.112 -1.112 -13.022 1.00 10.90 103 TRP A O 1
ATOM 781 N N . ARG A 1 99 ? 1.282 -2.101 -12.158 1.00 11.28 104 ARG A N 1
ATOM 782 C CA . ARG A 1 99 ? 0.466 -1.774 -13.322 1.00 10.54 104 ARG A CA 1
ATOM 783 C C . ARG A 1 99 ? 0.385 -0.265 -13.511 1.00 10.68 104 ARG A C 1
ATOM 784 O O . ARG A 1 99 ? 0.581 0.246 -14.620 1.00 11.54 104 ARG A O 1
ATOM 792 N N . GLU A 1 100 ? 0.143 0.469 -12.421 1.00 10.82 105 GLU A N 1
ATOM 793 C CA . GLU A 1 100 ? 0.091 1.928 -12.499 1.00 11.60 105 GLU A CA 1
ATOM 794 C C . GLU A 1 100 ? 1.428 2.504 -12.943 1.00 10.39 105 GLU A C 1
ATOM 795 O O . GLU A 1 100 ? 1.474 3.461 -13.730 1.00 11.20 105 GLU A O 1
ATOM 801 N N . LYS A 1 101 ? 2.523 1.925 -12.452 1.00 10.69 106 LYS A N 1
ATOM 802 C CA . LYS A 1 101 ? 3.859 2.410 -12.778 1.00 12.65 106 LYS A CA 1
ATOM 803 C C . LYS A 1 101 ? 4.167 2.238 -14.261 1.00 10.26 106 LYS A C 1
ATOM 804 O O . LYS A 1 101 ? 4.687 3.154 -14.906 1.00 11.18 106 LYS A O 1
ATOM 810 N N . VAL A 1 102 ? 3.861 1.067 -14.822 1.00 9.89 107 VAL A N 1
ATOM 811 C CA . VAL A 1 102 ? 4.130 0.851 -16.240 1.00 9.70 107 VAL A CA 1
ATOM 812 C C . VAL A 1 102 ? 3.317 1.817 -17.086 1.00 9.04 107 VAL A C 1
ATOM 813 O O . VAL A 1 102 ? 3.821 2.394 -18.058 1.00 9.72 107 VAL A O 1
ATOM 817 N N . VAL A 1 103 ? 2.044 2.002 -16.739 1.00 9.06 108 VAL A N 1
ATOM 818 C CA . VAL A 1 103 ? 1.218 2.960 -17.470 1.00 10.08 108 VAL A CA 1
ATOM 819 C C . VAL A 1 103 ? 1.808 4.361 -17.366 1.00 9.80 108 VAL A C 1
ATOM 820 O O . VAL A 1 103 ? 1.868 5.106 -18.353 1.00 10.02 108 VAL A O 1
ATOM 824 N N . ALA A 1 104 ? 2.273 4.739 -16.174 1.00 10.25 109 ALA A N 1
ATOM 825 C CA . ALA A 1 104 ? 2.865 6.063 -16.001 1.00 11.09 109 ALA A CA 1
ATOM 826 C C . ALA A 1 104 ? 4.124 6.225 -16.845 1.00 10.70 109 ALA A C 1
ATOM 827 O O . ALA A 1 104 ? 4.374 7.298 -17.410 1.00 11.96 109 ALA A O 1
ATOM 829 N N . GLU A 1 105 ? 4.932 5.174 -16.932 1.00 11.03 110 GLU A N 1
ATOM 830 C CA . GLU A 1 105 ? 6.237 5.289 -17.567 1.00 12.54 110 GLU A CA 1
ATOM 831 C C . GLU A 1 105 ? 6.199 5.087 -19.073 1.00 12.31 110 GLU A C 1
ATOM 832 O O . GLU A 1 105 ? 7.127 5.528 -19.758 1.00 14.90 110 GLU A O 1
ATOM 838 N N . VAL A 1 106 ? 5.220 4.351 -19.603 1.00 10.43 111 VAL A N 1
ATOM 839 C CA . VAL A 1 106 ? 5.168 4.154 -21.047 1.00 11.87 111 VAL A CA 1
ATOM 840 C C . VAL A 1 106 ? 3.755 4.207 -21.620 1.00 15.66 111 VAL A C 1
ATOM 841 O O . VAL A 1 106 ? 3.560 4.641 -22.760 1.00 26.01 111 VAL A O 1
ATOM 845 N N . GLY A 1 107 ? 2.755 3.838 -20.826 1.00 14.04 112 GLY A N 1
ATOM 846 C CA . GLY A 1 107 ? 1.372 3.850 -21.269 1.00 13.24 112 GLY A CA 1
ATOM 847 C C . GLY A 1 107 ? 0.720 2.485 -21.144 1.00 11.09 112 GLY A C 1
ATOM 848 O O . GLY A 1 107 ? 1.266 1.549 -20.557 1.00 12.04 112 GLY A O 1
ATOM 849 N N . ASP A 1 108 ? -0.480 2.378 -21.717 1.00 12.32 113 ASP A N 1
ATOM 850 C CA . ASP A 1 108 ? -1.318 1.178 -21.591 1.00 10.78 113 ASP A CA 1
ATOM 851 C C . ASP A 1 108 ? -0.973 0.159 -22.684 1.00 11.52 113 ASP A C 1
ATOM 852 O O . ASP A 1 108 ? -1.774 -0.177 -23.559 1.00 16.64 113 ASP A O 1
ATOM 857 N N . ILE A 1 109 ? 0.245 -0.364 -22.600 1.00 10.15 114 ILE A N 1
ATOM 858 C CA . ILE A 1 109 ? 0.746 -1.353 -23.555 1.00 9.60 114 ILE A CA 1
ATOM 859 C C . ILE A 1 109 ? 0.194 -2.731 -23.210 1.00 8.93 114 ILE A C 1
ATOM 860 O O . ILE A 1 109 ? -0.159 -2.978 -22.046 1.00 9.75 114 ILE A O 1
ATOM 865 N N . PRO A 1 110 ? 0.110 -3.653 -24.169 1.00 8.60 115 PRO A N 1
ATOM 866 C CA . PRO A 1 110 ? -0.347 -5.012 -23.854 1.00 9.56 115 PRO A CA 1
ATOM 867 C C . PRO A 1 110 ? 0.427 -5.592 -22.682 1.00 7.91 115 PRO A C 1
ATOM 868 O O . PRO A 1 110 ? 1.659 -5.562 -22.649 1.00 7.62 115 PRO A O 1
ATOM 872 N N . THR A 1 111 ? -0.309 -6.124 -21.712 1.00 8.57 116 THR A N 1
ATOM 873 C CA . THR A 1 111 ? 0.257 -6.548 -20.444 1.00 8.54 116 THR A CA 1
ATOM 874 C C . THR A 1 111 ? -0.377 -7.869 -20.027 1.00 9.67 116 THR A C 1
ATOM 875 O O . THR A 1 111 ? -1.563 -8.102 -20.278 1.00 12.19 116 THR A O 1
ATOM 879 N N . VAL A 1 112 ? 0.425 -8.729 -19.406 1.00 7.71 117 VAL A N 1
ATOM 880 C CA A VAL A 1 112 ? -0.056 -9.990 -18.864 0.50 8.17 117 VAL A CA 1
ATOM 881 C CA B VAL A 1 112 ? -0.008 -10.018 -18.870 0.50 10.42 117 VAL A CA 1
ATOM 882 C C . VAL A 1 112 ? 0.414 -10.105 -17.417 1.00 8.68 117 VAL A C 1
ATOM 883 O O . VAL A 1 112 ? 1.469 -9.590 -17.037 1.00 10.56 117 VAL A O 1
ATOM 890 N N . LEU A 1 113 ? -0.395 -10.778 -16.604 1.00 8.25 118 LEU A N 1
ATOM 891 C CA . LEU A 1 113 ? -0.083 -10.985 -15.201 1.00 8.44 118 LEU A CA 1
ATOM 892 C C . LEU A 1 113 ? 0.401 -12.418 -15.016 1.00 8.78 118 LEU A C 1
ATOM 893 O O . LEU A 1 113 ? -0.232 -13.356 -15.508 1.00 9.31 118 LEU A O 1
ATOM 898 N N . VAL A 1 114 ? 1.522 -12.586 -14.315 1.00 7.63 119 VAL A N 1
ATOM 899 C CA . VAL A 1 114 ? 2.136 -13.899 -14.127 1.00 7.40 119 VAL A CA 1
ATOM 900 C C . VAL A 1 114 ? 2.388 -14.146 -12.650 1.00 7.21 119 VAL A C 1
ATOM 901 O O . VAL A 1 114 ? 3.083 -13.359 -11.998 1.00 8.73 119 VAL A O 1
ATOM 905 N N . GLN A 1 115 ? 1.855 -15.256 -12.135 1.00 7.41 120 GLN A N 1
ATOM 906 C CA . GLN A 1 115 ? 2.214 -15.763 -10.813 1.00 7.77 120 GLN A CA 1
ATOM 907 C C . GLN A 1 115 ? 3.286 -16.824 -11.026 1.00 8.04 120 GLN A C 1
ATOM 908 O O . GLN A 1 115 ? 2.989 -17.952 -11.430 1.00 8.71 120 GLN A O 1
ATOM 914 N N . ASN A 1 116 ? 4.533 -16.454 -10.765 1.00 7.59 121 ASN A N 1
ATOM 915 C CA . ASN A 1 116 ? 5.654 -17.364 -10.931 1.00 8.41 121 ASN A CA 1
ATOM 916 C C . ASN A 1 116 ? 5.860 -18.207 -9.673 1.00 8.52 121 ASN A C 1
ATOM 917 O O . ASN A 1 116 ? 5.244 -17.984 -8.629 1.00 9.54 121 ASN A O 1
ATOM 922 N N . LYS A 1 117 ? 6.738 -19.204 -9.802 1.00 8.05 122 LYS A N 1
ATOM 923 C CA . LYS A 1 117 ? 7.084 -20.146 -8.728 1.00 9.33 122 LYS A CA 1
ATOM 924 C C . LYS A 1 117 ? 5.903 -21.020 -8.319 1.00 8.71 122 LYS A C 1
ATOM 925 O O . LYS A 1 117 ? 5.786 -21.418 -7.159 1.00 10.25 122 LYS A O 1
ATOM 931 N N . ILE A 1 118 ? 5.016 -21.323 -9.272 1.00 9.57 123 ILE A N 1
ATOM 932 C CA . ILE A 1 118 ? 3.838 -22.129 -8.963 1.00 9.80 123 ILE A CA 1
ATOM 933 C C . ILE A 1 118 ? 4.217 -23.551 -8.557 1.00 10.24 123 ILE A C 1
ATOM 934 O O . ILE A 1 118 ? 3.391 -24.278 -7.991 1.00 11.94 123 ILE A O 1
ATOM 939 N N . ASP A 1 119 ? 5.456 -23.967 -8.827 1.00 10.40 124 ASP A N 1
ATOM 940 C CA . ASP A 1 119 ? 5.941 -25.248 -8.331 1.00 10.95 124 ASP A CA 1
ATOM 941 C C . ASP A 1 119 ? 6.069 -25.273 -6.811 1.00 12.08 124 ASP A C 1
ATOM 942 O O . ASP A 1 119 ? 6.173 -26.357 -6.228 1.00 14.99 124 ASP A O 1
ATOM 947 N N . LEU A 1 120 ? 6.074 -24.110 -6.162 1.00 12.35 125 LEU A N 1
ATOM 948 C CA . LEU A 1 120 ? 6.132 -24.001 -4.710 1.00 15.66 125 LEU A CA 1
ATOM 949 C C . LEU A 1 120 ? 4.744 -23.845 -4.097 1.00 18.41 125 LEU A C 1
ATOM 950 O O . LEU A 1 120 ? 4.581 -23.164 -3.080 1.00 15.72 125 LEU A O 1
ATOM 955 N N . LEU A 1 121 ? 3.739 -24.485 -4.704 1.00 29.37 126 LEU A N 1
ATOM 956 C CA . LEU A 1 121 ? 2.346 -24.273 -4.317 1.00 29.55 126 LEU A CA 1
ATOM 957 C C . LEU A 1 121 ? 2.090 -24.617 -2.852 1.00 28.88 126 LEU A C 1
ATOM 958 O O . LEU A 1 121 ? 1.200 -24.030 -2.227 1.00 24.76 126 LEU A O 1
ATOM 963 N N . ASP A 1 122 ? 2.851 -25.557 -2.286 1.00 19.65 127 ASP A N 1
ATOM 964 C CA . ASP A 1 122 ? 2.644 -25.937 -0.891 1.00 27.88 127 ASP A CA 1
ATOM 965 C C . ASP A 1 122 ? 3.043 -24.820 0.068 1.00 27.47 127 ASP A C 1
ATOM 966 O O . ASP A 1 122 ? 2.510 -24.741 1.182 1.00 30.61 127 ASP A O 1
ATOM 968 N N . ASP A 1 123 ? 3.977 -23.959 -0.341 1.00 22.98 128 ASP A N 1
ATOM 969 C CA . ASP A 1 123 ? 4.395 -22.799 0.434 1.00 24.63 128 ASP A CA 1
ATOM 970 C C . ASP A 1 123 ? 3.719 -21.521 -0.044 1.00 20.50 128 ASP A C 1
ATOM 971 O O . ASP A 1 123 ? 4.201 -20.420 0.243 1.00 22.61 128 ASP A O 1
ATOM 973 N N . SER A 1 124 ? 2.616 -21.652 -0.768 1.00 18.52 129 SER A N 1
ATOM 974 C CA . SER A 1 124 ? 1.965 -20.495 -1.358 1.00 17.41 129 SER A CA 1
ATOM 975 C C . SER A 1 124 ? 1.422 -19.561 -0.291 1.00 15.78 129 SER A C 1
ATOM 976 O O . SER A 1 124 ? 0.898 -19.997 0.738 1.00 18.87 129 SER A O 1
ATOM 979 N N A CYS A 1 125 ? 1.609 -18.264 -0.530 0.50 14.39 130 CYS A N 1
ATOM 980 N N B CYS A 1 125 ? 1.504 -18.261 -0.552 0.50 14.44 130 CYS A N 1
ATOM 981 C CA A CYS A 1 125 ? 1.047 -17.196 0.281 0.50 16.98 130 CYS A CA 1
ATOM 982 C CA B CYS A 1 125 ? 0.864 -17.284 0.318 0.50 16.52 130 CYS A CA 1
ATOM 983 C C A CYS A 1 125 ? -0.187 -16.579 -0.355 0.50 16.73 130 CYS A C 1
ATOM 984 C C B CYS A 1 125 ? -0.173 -16.448 -0.422 0.50 15.60 130 CYS A C 1
ATOM 985 O O A CYS A 1 125 ? -0.783 -15.670 0.233 0.50 22.67 130 CYS A O 1
ATOM 986 O O B CYS A 1 125 ? -0.550 -15.372 0.051 0.50 16.57 130 CYS A O 1
ATOM 991 N N A ILE A 1 126 ? -0.577 -17.042 -1.539 0.50 15.84 131 ILE A N 1
ATOM 992 N N B ILE A 1 126 ? -0.636 -16.920 -1.578 0.50 18.34 131 ILE A N 1
ATOM 993 C CA A ILE A 1 126 ? -1.648 -16.437 -2.321 0.50 16.80 131 ILE A CA 1
ATOM 994 C CA B ILE A 1 126 ? -1.702 -16.270 -2.330 0.50 19.68 131 ILE A CA 1
ATOM 995 C C A ILE A 1 126 ? -2.756 -17.463 -2.473 0.50 13.32 131 ILE A C 1
ATOM 996 C C B ILE A 1 126 ? -2.763 -17.315 -2.632 0.50 15.74 131 ILE A C 1
ATOM 997 O O A ILE A 1 126 ? -2.495 -18.614 -2.845 0.50 18.95 131 ILE A O 1
ATOM 998 O O B ILE A 1 126 ? -2.469 -18.339 -3.258 0.50 13.11 131 ILE A O 1
ATOM 1007 N N . LYS A 1 127 ? -3.988 -17.057 -2.192 1.00 15.85 132 LYS A N 1
ATOM 1008 C CA . LYS A 1 127 ? -5.108 -17.932 -2.495 1.00 15.61 132 LYS A CA 1
ATOM 1009 C C . LYS A 1 127 ? -5.459 -17.799 -3.969 1.00 12.40 132 LYS A C 1
ATOM 1010 O O . LYS A 1 127 ? -5.378 -16.712 -4.544 1.00 13.70 132 LYS A O 1
ATOM 1016 N N . ASN A 1 128 ? -5.831 -18.919 -4.590 1.00 13.71 133 ASN A N 1
ATOM 1017 C CA . ASN A 1 128 ? -6.145 -18.886 -6.013 1.00 12.01 133 ASN A CA 1
ATOM 1018 C C . ASN A 1 128 ? -7.222 -17.858 -6.314 1.00 12.43 133 ASN A C 1
ATOM 1019 O O . ASN A 1 128 ? -7.127 -17.119 -7.301 1.00 12.77 133 ASN A O 1
ATOM 1024 N N . GLU A 1 129 ? -8.240 -17.777 -5.459 1.00 13.55 134 GLU A N 1
ATOM 1025 C CA . GLU A 1 129 ? -9.350 -16.867 -5.707 1.00 15.21 134 GLU A CA 1
ATOM 1026 C C . GLU A 1 129 ? -8.900 -15.413 -5.671 1.00 15.18 134 GLU A C 1
ATOM 1027 O O . GLU A 1 129 ? -9.412 -14.581 -6.428 1.00 14.61 134 GLU A O 1
ATOM 1030 N N A GLU A 1 130 ? -7.963 -15.090 -4.775 0.50 13.64 135 GLU A N 1
ATOM 1031 N N B GLU A 1 130 ? -7.950 -15.073 -4.798 0.50 14.64 135 GLU A N 1
ATOM 1032 C CA A GLU A 1 130 ? -7.441 -13.730 -4.688 0.50 13.90 135 GLU A CA 1
ATOM 1033 C CA B GLU A 1 130 ? -7.529 -13.674 -4.750 0.50 14.54 135 GLU A CA 1
ATOM 1034 C C A GLU A 1 130 ? -6.713 -13.340 -5.967 0.50 13.12 135 GLU A C 1
ATOM 1035 C C B GLU A 1 130 ? -6.653 -13.294 -5.942 0.50 13.04 135 GLU A C 1
ATOM 1036 O O A GLU A 1 130 ? -6.906 -12.239 -6.498 0.50 12.34 135 GLU A O 1
ATOM 1037 O O B GLU A 1 130 ? -6.700 -12.145 -6.398 0.50 12.49 135 GLU A O 1
ATOM 1048 N N . ALA A 1 131 ? -5.858 -14.232 -6.468 1.00 11.43 136 ALA A N 1
ATOM 1049 C CA . ALA A 1 131 ? -5.124 -13.948 -7.698 1.00 11.03 136 ALA A CA 1
ATOM 1050 C C . ALA A 1 131 ? -6.080 -13.784 -8.871 1.00 10.87 136 ALA A C 1
ATOM 1051 O O . ALA A 1 131 ? -5.925 -12.869 -9.688 1.00 12.44 136 ALA A O 1
ATOM 1053 N N . GLU A 1 132 ? -7.090 -14.650 -8.954 1.00 12.58 137 GLU A N 1
ATOM 1054 C CA . GLU A 1 132 ? -8.062 -14.548 -10.036 1.00 12.65 137 GLU A CA 1
ATOM 1055 C C . GLU A 1 132 ? -8.830 -13.240 -9.966 1.00 13.07 137 GLU A C 1
ATOM 1056 O O . GLU A 1 132 ? -9.069 -12.597 -10.997 1.00 13.61 137 GLU A O 1
ATOM 1062 N N . ALA A 1 133 ? -9.224 -12.830 -8.759 1.00 13.94 138 ALA A N 1
ATOM 1063 C CA . ALA A 1 133 ? -9.971 -11.589 -8.608 1.00 13.67 138 ALA A CA 1
ATOM 1064 C C . ALA A 1 133 ? -9.122 -10.391 -9.012 1.00 14.11 138 ALA A C 1
ATOM 1065 O O . ALA A 1 133 ? -9.635 -9.425 -9.592 1.00 15.00 138 ALA A O 1
ATOM 1067 N N . LEU A 1 134 ? -7.831 -10.417 -8.678 1.00 13.05 139 LEU A N 1
ATOM 1068 C CA . LEU A 1 134 ? -6.951 -9.319 -9.065 1.00 13.20 139 LEU A CA 1
ATOM 1069 C C . LEU A 1 134 ? -6.823 -9.230 -10.579 1.00 12.48 139 LEU A C 1
ATOM 1070 O O . LEU A 1 134 ? -6.929 -8.145 -11.160 1.0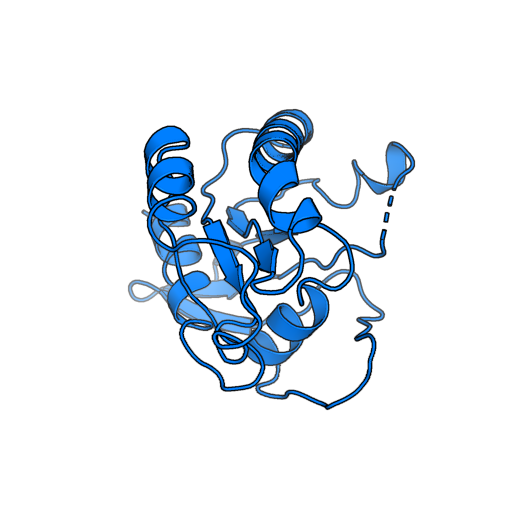0 13.27 139 LEU A O 1
ATOM 1075 N N . ALA A 1 135 ? -6.617 -10.370 -11.243 1.00 11.39 140 ALA A N 1
ATOM 1076 C CA . ALA A 1 135 ? -6.526 -10.362 -12.700 1.00 11.24 140 ALA A CA 1
ATOM 1077 C C . ALA A 1 135 ? -7.818 -9.862 -13.329 1.00 14.10 140 ALA A C 1
ATOM 1078 O O . ALA A 1 135 ? -7.791 -9.097 -14.302 1.00 13.22 140 ALA A O 1
ATOM 1080 N N . LYS A 1 136 ? -8.962 -10.274 -12.780 1.00 13.88 141 LYS A N 1
ATOM 1081 C CA . LYS A 1 136 ? -10.240 -9.819 -13.314 1.00 15.02 141 LYS A CA 1
ATOM 1082 C C . LYS A 1 136 ? -10.408 -8.316 -13.134 1.00 16.99 141 LYS A C 1
ATOM 1083 O O . LYS A 1 136 ? -10.838 -7.615 -14.060 1.00 17.44 141 LYS A O 1
ATOM 1089 N N . ARG A 1 137 ? -10.050 -7.799 -11.954 1.00 15.95 142 ARG A N 1
ATOM 1090 C CA . ARG A 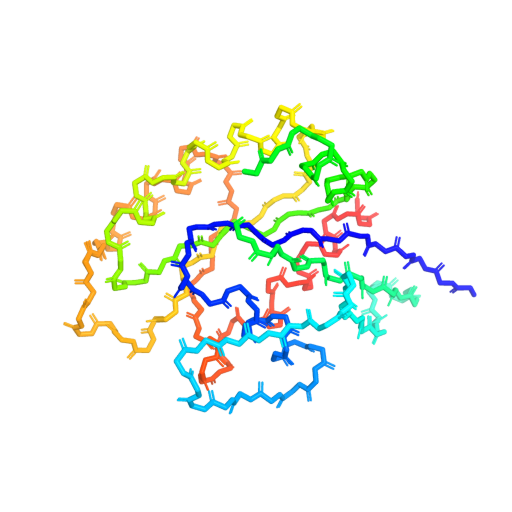1 137 ? -10.194 -6.370 -11.690 1.00 17.73 142 ARG A CA 1
ATOM 1091 C C . ARG A 1 137 ? -9.317 -5.543 -12.619 1.00 17.45 142 ARG A C 1
ATOM 1092 O O . ARG A 1 137 ? -9.734 -4.480 -13.099 1.00 20.29 142 ARG A O 1
ATOM 1100 N N . LEU A 1 138 ? -8.090 -6.000 -12.869 1.00 15.55 143 LEU A N 1
ATOM 1101 C CA . LEU A 1 138 ? -7.174 -5.285 -13.750 1.00 15.81 143 LEU A CA 1
ATOM 1102 C C . LEU A 1 138 ? -7.407 -5.593 -15.221 1.00 17.50 143 LEU A C 1
ATOM 1103 O O . LEU A 1 138 ? -6.769 -4.964 -16.074 1.00 16.59 143 LEU A O 1
ATOM 1108 N N . LYS A 1 139 ? -8.297 -6.541 -15.528 1.00 16.21 144 LYS A N 1
ATOM 1109 C CA . LYS A 1 139 ? -8.605 -6.939 -16.903 1.00 15.88 144 LYS A CA 1
ATOM 1110 C C . LYS A 1 139 ? -7.351 -7.395 -17.644 1.00 15.20 144 LYS A C 1
ATOM 1111 O O . LYS A 1 139 ? -7.076 -6.982 -18.771 1.00 17.28 144 LYS A O 1
ATOM 1117 N N . LEU A 1 140 ? -6.591 -8.269 -16.996 1.00 13.39 145 LEU A N 1
ATOM 1118 C CA . LEU A 1 140 ? -5.365 -8.817 -17.558 1.00 12.43 145 LEU A CA 1
ATOM 1119 C C . LEU A 1 140 ? -5.472 -10.329 -17.650 1.00 11.55 145 LEU A C 1
ATOM 1120 O O . LEU A 1 140 ? -5.968 -10.983 -16.725 1.00 11.45 145 LEU A O 1
ATOM 1125 N N . ARG A 1 141 ? -4.992 -10.887 -18.757 1.00 11.42 146 ARG A N 1
ATOM 1126 C CA . ARG A 1 141 ? -4.835 -12.331 -18.819 1.00 10.68 146 ARG A CA 1
ATOM 1127 C C . ARG A 1 141 ? -3.826 -12.771 -17.767 1.00 9.52 146 ARG A C 1
ATOM 1128 O O . ARG A 1 141 ? -2.828 -12.087 -17.521 1.00 9.96 146 ARG A O 1
ATOM 1136 N N . PHE A 1 142 ? -4.086 -13.923 -17.150 1.00 9.10 147 PHE A N 1
ATOM 1137 C CA . PHE A 1 142 ? -3.362 -14.374 -15.968 1.00 9.24 147 PHE A CA 1
ATOM 1138 C C . PHE A 1 142 ? -2.788 -15.759 -16.214 1.00 8.25 147 PHE A C 1
ATOM 1139 O O . PHE A 1 142 ? -3.527 -16.686 -16.562 1.00 9.96 147 PHE A O 1
ATOM 1147 N N . TYR A 1 143 ? -1.474 -15.898 -16.024 1.00 8.74 148 TYR A N 1
ATOM 1148 C CA . TYR A 1 143 ? -0.789 -17.181 -16.149 1.00 8.22 148 TYR A CA 1
ATOM 1149 C C . TY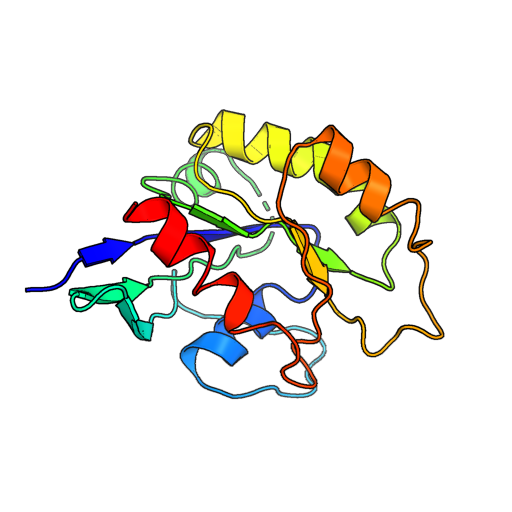R A 1 143 ? -0.174 -17.582 -14.819 1.00 9.60 148 TYR A C 1
ATOM 1150 O O . TYR A 1 143 ? 0.517 -16.779 -14.186 1.00 10.85 148 TYR A O 1
ATOM 1159 N N . ARG A 1 144 ? -0.409 -18.829 -14.416 1.00 8.13 149 ARG A N 1
ATOM 1160 C CA . ARG A 1 144 ? 0.333 -19.458 -13.328 1.00 8.73 149 ARG A CA 1
ATOM 1161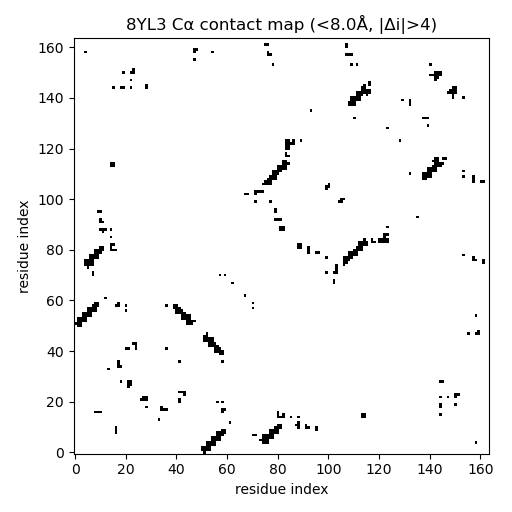 C C . ARG A 1 144 ? 1.500 -20.205 -13.952 1.00 7.92 149 ARG A C 1
ATOM 1162 O O . ARG A 1 144 ? 1.298 -21.081 -14.798 1.00 9.31 149 AR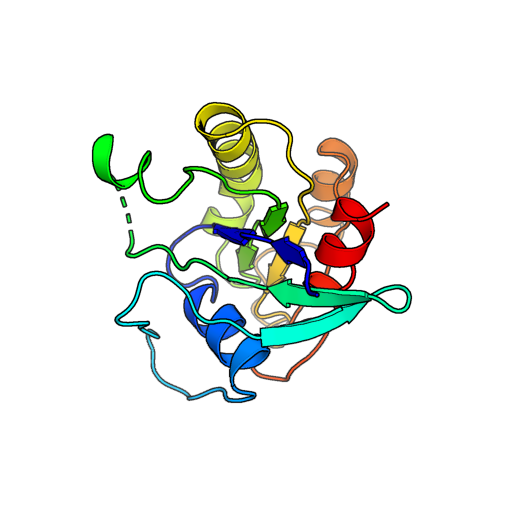G A O 1
ATOM 1170 N N . THR A 1 145 ? 2.715 -19.867 -13.525 1.00 8.58 150 THR A N 1
ATOM 1171 C CA A THR A 1 145 ? 3.934 -20.213 -14.235 0.70 8.48 150 THR A CA 1
ATOM 1172 C CA B THR A 1 145 ? 3.910 -20.284 -14.238 0.30 8.60 150 THR A CA 1
ATOM 1173 C C . THR A 1 145 ? 4.970 -20.789 -13.275 1.00 7.41 150 THR A C 1
ATOM 1174 O O . THR A 1 145 ? 5.028 -20.406 -12.103 1.00 8.12 150 THR A O 1
ATOM 1181 N N . SER A 1 146 ? 5.803 -21.694 -13.787 1.00 8.28 151 SER A N 1
ATOM 1182 C CA . SER A 1 146 ? 7.034 -22.089 -13.109 1.00 8.56 151 SER A CA 1
ATOM 1183 C C . SER A 1 146 ? 8.178 -21.956 -14.101 1.00 8.70 151 SER A C 1
ATOM 1184 O O . SER A 1 146 ? 8.288 -22.753 -15.041 1.00 9.34 151 SER A O 1
ATOM 1187 N N . VAL A 1 147 ? 9.028 -20.952 -13.898 1.00 8.38 152 VAL A N 1
ATOM 1188 C CA . VAL A 1 147 ? 10.257 -20.869 -14.682 1.00 9.83 152 VAL A CA 1
ATOM 1189 C C . VAL A 1 147 ? 11.133 -22.089 -14.418 1.00 9.85 152 VAL A C 1
ATOM 1190 O O . VAL A 1 147 ? 11.756 -22.643 -15.336 1.00 10.94 152 VAL A O 1
ATOM 1194 N N . LYS A 1 148 ? 11.171 -22.542 -13.166 1.00 9.63 153 LYS A N 1
ATOM 1195 C CA . LYS A 1 148 ? 12.011 -23.681 -12.801 1.00 10.60 153 LYS A CA 1
ATOM 1196 C C . LYS A 1 148 ? 11.619 -24.950 -13.554 1.00 11.85 153 LYS A C 1
ATOM 1197 O O . LYS A 1 148 ? 12.486 -25.691 -14.034 1.00 13.43 153 LYS A O 1
ATOM 1203 N N . GLU A 1 149 ? 10.321 -25.229 -13.654 1.00 11.04 154 GLU A N 1
ATOM 1204 C CA . GLU A 1 149 ? 9.838 -26.442 -14.300 1.00 13.13 154 GLU A CA 1
ATOM 1205 C C . GLU A 1 149 ? 9.399 -26.209 -15.741 1.00 10.45 154 GLU A C 1
ATOM 1206 O O . GLU A 1 149 ? 8.876 -27.130 -16.377 1.00 12.86 154 GLU A O 1
ATOM 1212 N N . ASP A 1 150 ? 9.610 -24.999 -16.269 1.00 10.84 155 ASP A N 1
ATOM 1213 C CA . ASP A 1 150 ? 9.226 -24.647 -17.636 1.00 10.27 155 ASP A CA 1
ATOM 1214 C C . ASP A 1 150 ? 7.741 -24.902 -17.884 1.00 9.85 155 ASP A C 1
ATOM 1215 O O . ASP A 1 150 ? 7.351 -25.5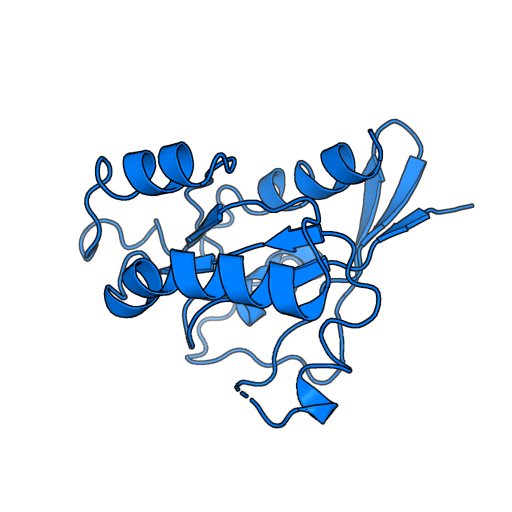57 -18.851 1.00 12.24 155 ASP A O 1
ATOM 1220 N N . LEU A 1 151 ? 6.909 -24.370 -16.991 1.00 10.30 156 LEU A N 1
ATOM 1221 C CA . LEU A 1 151 ? 5.457 -24.471 -17.097 1.00 9.54 156 LEU A CA 1
ATOM 1222 C C . LEU A 1 151 ? 4.897 -23.081 -17.366 1.00 8.22 156 LEU A C 1
ATOM 1223 O O . LEU A 1 151 ? 5.100 -22.168 -16.564 1.00 8.56 156 LEU A O 1
ATOM 1228 N N . ASN A 1 152 ? 4.196 -22.931 -18.488 1.00 8.64 157 ASN A N 1
ATOM 1229 C CA . ASN A 1 152 ? 3.533 -21.675 -18.854 1.00 9.21 157 ASN A CA 1
ATOM 1230 C C . ASN A 1 152 ? 4.493 -20.490 -18.903 1.00 10.95 157 ASN A C 1
ATOM 1231 O O . ASN A 1 152 ? 4.162 -19.388 -18.465 1.00 12.12 157 ASN A O 1
ATOM 1236 N N . VAL A 1 153 ? 5.700 -20.714 -19.409 1.00 9.91 158 VAL A N 1
ATOM 1237 C CA . VAL A 1 153 ? 6.592 -19.610 -19.759 1.00 8.57 158 VAL A CA 1
ATOM 1238 C C . VAL A 1 153 ? 6.410 -19.194 -21.212 1.00 8.79 158 VAL A C 1
ATOM 1239 O O . VAL A 1 153 ? 6.185 -18.017 -21.514 1.00 9.71 158 VAL A O 1
ATOM 1243 N N . ASN A 1 154 ? 6.503 -20.148 -22.144 1.00 9.03 159 ASN A N 1
ATOM 1244 C CA . ASN A 1 154 ? 6.420 -19.806 -23.558 1.00 9.35 159 ASN A CA 1
ATOM 1245 C C . ASN A 1 154 ? 5.096 -19.141 -23.878 1.00 9.12 159 ASN A C 1
ATOM 1246 O O . ASN A 1 154 ? 5.038 -18.213 -24.696 1.00 10.36 159 ASN A O 1
ATOM 1251 N N . GLU A 1 155 ? 4.025 -19.600 -23.232 1.00 10.09 160 GLU A N 1
ATOM 1252 C CA . GLU A 1 155 ? 2.693 -19.088 -23.516 1.00 10.81 160 GLU A CA 1
ATOM 1253 C C . GLU A 1 155 ? 2.584 -17.606 -23.194 1.00 11.55 160 GLU A C 1
ATOM 1254 O O . GLU A 1 155 ? 1.854 -16.880 -23.875 1.00 10.95 160 GLU A O 1
ATOM 1260 N N . VAL A 1 156 ? 3.294 -17.149 -22.160 1.00 9.21 161 VAL A N 1
ATOM 1261 C CA . VAL A 1 156 ? 3.245 -15.742 -21.760 1.00 9.27 161 VAL A CA 1
ATOM 1262 C C . VAL A 1 156 ? 3.722 -14.856 -22.900 1.00 9.05 161 VAL A C 1
ATOM 1263 O O . VAL A 1 156 ? 3.048 -13.894 -23.297 1.00 9.81 161 VAL A O 1
ATOM 1267 N N . PHE A 1 157 ? 4.889 -15.181 -23.452 1.00 9.41 162 PHE A N 1
ATOM 1268 C CA . PHE A 1 157 ? 5.509 -14.341 -24.470 1.00 8.78 162 PHE A CA 1
ATOM 1269 C C . PHE A 1 157 ? 4.825 -14.478 -25.816 1.00 9.25 162 PHE A C 1
ATOM 1270 O O . PHE A 1 157 ? 4.724 -13.493 -26.559 1.00 9.65 162 PHE A O 1
ATOM 1278 N N A LYS A 1 158 ? 4.340 -15.678 -26.135 0.50 9.12 163 LYS A N 1
ATOM 1279 N N B LYS A 1 158 ? 4.341 -15.677 -26.142 0.50 9.53 163 LYS A N 1
ATOM 1280 C CA A LYS A 1 158 ? 3.573 -15.857 -27.361 0.50 9.91 163 LYS A CA 1
ATOM 1281 C CA B LYS A 1 158 ? 3.575 -15.843 -27.370 0.50 9.55 163 LYS A CA 1
ATOM 1282 C C A LYS A 1 158 ? 2.298 -15.029 -27.326 0.50 9.74 163 LYS A C 1
ATOM 1283 C C B LYS A 1 158 ? 2.299 -15.017 -27.326 0.50 10.54 163 LYS A C 1
ATOM 1284 O O A LYS A 1 158 ? 1.956 -14.362 -28.308 0.50 10.79 163 LYS A O 1
ATOM 1285 O O B LYS A 1 158 ? 1.954 -14.343 -28.302 0.50 10.48 163 LYS A O 1
ATOM 1292 N N . TYR A 1 159 ? 1.596 -15.039 -26.192 1.00 10.79 164 TYR A N 1
ATOM 1293 C CA . TYR A 1 159 ? 0.370 -14.261 -26.073 1.00 11.67 164 TYR A CA 1
ATOM 1294 C C . TYR A 1 159 ? 0.650 -12.772 -26.251 1.00 10.09 164 TYR A C 1
ATOM 1295 O O . TYR A 1 159 ? -0.058 -12.081 -26.990 1.00 11.47 164 TYR A O 1
ATOM 1304 N N . LEU A 1 160 ? 1.699 -12.262 -25.595 1.00 9.78 165 LEU A N 1
ATOM 1305 C CA . LEU A 1 160 ? 2.015 -10.841 -25.719 1.00 10.13 165 LEU A CA 1
ATOM 1306 C C . LEU A 1 160 ? 2.423 -10.479 -27.138 1.00 10.40 165 LEU A C 1
ATOM 1307 O O . LEU A 1 160 ? 2.039 -9.418 -27.645 1.00 11.55 165 LEU A O 1
ATOM 1312 N N . ALA A 1 161 ? 3.219 -11.334 -27.785 1.00 8.86 166 ALA A N 1
ATOM 1313 C CA . ALA A 1 161 ? 3.617 -11.055 -29.159 1.00 9.89 166 ALA A CA 1
ATOM 1314 C C . ALA A 1 161 ? 2.410 -11.057 -30.083 1.00 11.44 166 ALA A C 1
ATOM 1315 O O . ALA A 1 161 ? 2.274 -10.176 -30.940 1.00 12.39 166 ALA A O 1
ATOM 1317 N N . GLU A 1 162 ? 1.511 -12.030 -29.910 1.00 10.15 167 GLU A N 1
ATOM 1318 C CA . GLU A 1 162 ? 0.287 -12.063 -30.706 1.00 11.53 167 GLU A CA 1
ATOM 1319 C C . GLU A 1 162 ? -0.554 -10.822 -30.452 1.00 12.12 167 GLU A C 1
ATOM 1320 O O . GLU A 1 162 ? -1.080 -10.213 -31.388 1.00 14.79 167 GLU A O 1
ATOM 1326 N N . LYS A 1 163 ? -0.697 -10.436 -29.181 1.00 14.07 168 LYS A N 1
ATOM 1327 C CA . LYS A 1 163 ? -1.529 -9.285 -28.842 1.00 15.22 168 LYS A CA 1
ATOM 1328 C C . LYS A 1 163 ? -0.954 -8.004 -29.432 1.00 14.42 168 LYS A C 1
ATOM 1329 O O . LYS A 1 163 ? -1.699 -7.141 -29.911 1.00 18.27 168 LYS A O 1
ATOM 1335 N N . TYR A 1 164 ? 0.376 -7.866 -29.411 1.00 16.09 169 TYR A N 1
ATOM 1336 C CA . TYR A 1 164 ? 1.001 -6.694 -30.015 1.00 16.09 169 TYR A CA 1
ATOM 1337 C C . TYR A 1 164 ? 0.792 -6.660 -31.524 1.00 17.19 169 TYR A C 1
ATOM 1338 O O . TYR A 1 164 ? 0.510 -5.598 -32.095 1.00 20.61 169 TYR A O 1
ATOM 1347 N N . LEU A 1 165 ? 0.939 -7.801 -32.195 1.00 17.82 170 LEU A N 1
ATOM 1348 C CA . LEU A 1 165 ? 0.836 -7.804 -33.648 1.00 21.35 170 LEU A CA 1
ATOM 1349 C C . LEU A 1 165 ? -0.610 -7.650 -34.107 1.00 25.57 170 LEU A C 1
ATOM 1350 O O . LEU A 1 165 ? -0.874 -7.000 -35.123 1.00 27.60 170 LEU A O 1
ATOM 1355 N N . GLN A 1 166 ? -1.556 -8.227 -33.372 1.00 18.74 171 GLN A N 1
ATOM 1356 C CA . GLN A 1 166 ? -2.971 -8.120 -33.712 1.00 25.48 171 GLN A CA 1
ATOM 1357 C C . GLN A 1 166 ? -3.477 -6.729 -33.353 1.00 22.03 171 GLN A C 1
ATOM 1358 O O . GLN A 1 166 ? -4.549 -6.319 -33.796 1.00 32.55 171 GLN A O 1
#

Radius of gyration: 14.86 Å; Cα contacts (8 Å, |Δi|>4): 335; chains: 1; bounding box: 35×35×43 Å

Secondary structure (DSSP, 8-state):
-EEEEEEEEE-STTSSHHHHHHHHHH------SS---SSSEEEEEEEETTEEEEEEEEE-----HHHHHHHHTT--EEEEEEETT-HHHHHTHHHHHHHHHHHT-S--EEEEEE-GGGGGG--S-HHHHHHHHHHHT-EEEE-BTTTTBSSHHHHHHHHHHHH-

Organism: Homo sapiens (NCBI:txid9606)

B-factor: mean 16.37, std 8.79, range [5.82, 49.73]

Solvent-accessible surface area: 8660 Å² total; per-residue (Å²): 153,82,50,44,0,15,0,0,0,0,5,40,56,82,0,12,20,18,11,0,0,22,36,14,17,124,47,79,68,60,193,89,208,117,19,103,32,86,94,87,55,24,73,98,105,28,114,1,106,141,87,63,0,68,0,26,0,44,19,31,104,82,113,175,93,76,97,12,98,46,24,8,158,52,5,51,0,0,0,0,0,0,1,0,46,46,84,59,0,18,116,22,0,33,69,55,38,120,74,1,58,83,49,51,20,109,25,32,7,0,0,0,3,4,57,26,52,73,99,116,64,38,58,10,150,76,92,63,0,85,57,18,7,171,152,27,184,19,127,39,34,68,0,0,3,97,93,67,88,58,1,86,82,0,0,60,44,0,0,43,98,80,57,153

InterPro domains:
  IPR001806 Small GTPase [PF00071] (11-169)
  IPR001806 Small GTPase [PS51421] (4-237)
  IPR001806 Small GTPase [SM00174] (12-172)
  IPR005225 Small GTP-binding domain [TIGR00231] (10-165)
  IPR027417 P-loop containing nucleoside triphosphate hydrolase [G3DSA:3.40.50.300] (3-197)
  IPR027417 P-loop containing nucleoside triphosphate hydrolase [SSF52540] (7-176)
  IPR034114 Ras-related protein Rab-23 [cd04106] (10-169)
  IPR050227 Ras-related protein Rab [PTHR47977] (10-178)

GO terms:
  GO:0045335 phagocytic vesicle (C, IDA)
  GO:0005737 cytoplasm (C, IDA)
  GO:0005776 autophagosome (C, IDA)
  GO:0003924 GTPase activity (F, IDA)
  GO:0046039 GTP metabolic process (P, IDA)
  GO:0042308 negative regulation of protein import into nucleus (P, IMP)
  GO:0003925 G protein activity (F, IMP)
  GO:0045879 negative regulation of smoothened signaling pathway (P, IMP)
  GO:0032880 regulation of protein localization (P, IMP)
  GO:0060271 cilium assembly (P, IMP)
  GO:0097094 craniofacial suture morphogenesis (P, IMP)
  GO:0006968 cellular defense response (P, IMP)
  GO:0000045 autophagosome assembly (P, IMP)
  GO:0005515 protein binding (F, IPI)
  GO:0005829 cytosol (C, IDA)
  GO:0005886 plasma membrane (C, IDA)

Nearest PDB structures (foldseek):
  8yl3-assembly1_A  TM=1.006E+00  e=1.311E-35  Homo sapiens
  1z2a-assembly1_A  TM=9.758E-01  e=2.907E-29  Mus musculus
  3nkv-assembly2_B  TM=9.267E-01  e=2.384E-18  Homo sapiens
  4uj3-assembly8_V  TM=9.125E-01  e=8.948E-18  Homo sapiens
  6if3-assembly1_B  TM=9.223E-01  e=1.015E-17  Homo sapiens